Protein AF-A0A0L7QMB3-F1 (afdb_monomer_lite)

Organism: NCBI:txid597456

Secondary structure (DSSP, 8-state):
--------HHHHIIIIITTTS-----HHHHHHH----HHHHHHHTS-SSTTHHHHHHHHHH-EEEEEEESSS-EE--HHHHHHHHHHTT----GGGEE--SSPPEE--GGGTT-EEEEEEEETTTEEEEEEEEEEEE-S-GGG----SS-TTTS---BSSGGGHHHHHHSPPPHHHHHHHHHHHHHHHHTT-

Radius of gyration: 23.97 Å; chains: 1; bounding box: 70×29×63 Å

Structure (mmCIF, N/CA/C/O backbone):
data_AF-A0A0L7QMB3-F1
#
_entry.id   AF-A0A0L7QMB3-F1
#
loop_
_atom_site.group_PDB
_atom_site.id
_atom_site.type_symbol
_atom_site.label_atom_id
_atom_site.label_alt_id
_atom_site.label_comp_id
_atom_site.label_asym_id
_atom_site.label_entity_id
_atom_site.label_seq_id
_atom_site.pdbx_PDB_ins_code
_atom_site.Cartn_x
_atom_site.Cartn_y
_atom_site.Cartn_z
_atom_site.occupancy
_atom_site.B_iso_or_equiv
_atom_site.auth_seq_id
_atom_site.auth_comp_id
_atom_site.auth_asym_id
_atom_site.auth_atom_id
_atom_site.pdbx_PDB_model_num
ATOM 1 N N . MET A 1 1 ? -14.318 4.327 23.103 1.00 57.66 1 MET A N 1
ATOM 2 C CA . MET A 1 1 ? -14.909 4.090 24.446 1.00 57.66 1 MET A CA 1
ATOM 3 C C . MET A 1 1 ? -15.725 5.326 24.840 1.00 57.66 1 MET A C 1
ATOM 5 O O . MET A 1 1 ? -15.354 6.409 24.415 1.00 57.66 1 MET A O 1
ATOM 9 N N . GLY A 1 2 ? -16.853 5.203 25.550 1.00 70.25 2 GLY A N 1
ATOM 10 C CA . GLY A 1 2 ? -17.662 6.370 25.976 1.00 70.25 2 GLY A CA 1
ATOM 11 C C . GLY A 1 2 ? -18.623 6.957 24.924 1.00 70.25 2 GLY A C 1
ATOM 12 O O . GLY A 1 2 ? -18.985 8.133 24.993 1.00 70.25 2 GLY A O 1
ATOM 13 N N . GLN A 1 3 ? -19.030 6.167 23.924 1.00 78.19 3 GLN A N 1
ATOM 14 C CA . GLN A 1 3 ? -20.022 6.591 22.933 1.00 78.19 3 GLN A CA 1
ATOM 15 C C . GLN A 1 3 ? -21.439 6.301 23.440 1.00 78.19 3 GLN A C 1
ATOM 17 O O . GLN A 1 3 ? -21.743 5.180 23.847 1.00 78.19 3 GLN A O 1
ATOM 22 N N . LYS A 1 4 ? -22.318 7.307 23.387 1.00 85.56 4 LYS A N 1
ATOM 23 C CA . LYS A 1 4 ? -23.744 7.133 23.672 1.00 85.56 4 LYS A CA 1
ATOM 24 C C . LYS A 1 4 ? -24.406 6.464 22.468 1.00 85.56 4 LYS A C 1
ATOM 26 O O . LYS A 1 4 ? -24.399 7.026 21.376 1.00 85.56 4 LYS A O 1
ATOM 31 N N . ILE A 1 5 ? -24.973 5.281 22.678 1.00 86.12 5 ILE A N 1
ATOM 32 C CA . ILE A 1 5 ? -25.687 4.509 21.657 1.00 86.12 5 ILE A CA 1
ATOM 33 C C . ILE A 1 5 ? -27.117 4.225 22.116 1.00 86.12 5 ILE A C 1
ATOM 35 O O . ILE A 1 5 ? -27.362 3.979 23.296 1.00 86.12 5 ILE A O 1
ATOM 39 N N . THR A 1 6 ? -28.058 4.259 21.176 1.00 91.88 6 THR A N 1
ATOM 40 C CA . THR A 1 6 ? -29.477 3.983 21.429 1.00 91.88 6 THR A CA 1
ATOM 41 C C . THR A 1 6 ? -29.805 2.584 20.918 1.00 91.88 6 THR A C 1
ATOM 43 O O . THR A 1 6 ? -29.568 2.280 19.751 1.00 91.88 6 THR A O 1
ATOM 46 N N . LEU A 1 7 ? -30.328 1.718 21.787 1.00 92.56 7 LEU A N 1
ATOM 47 C CA . LEU A 1 7 ? -30.606 0.310 21.493 1.00 92.56 7 LEU A CA 1
ATOM 48 C C . LEU A 1 7 ? -31.946 -0.123 22.113 1.00 92.56 7 LEU A C 1
ATOM 50 O O . LEU A 1 7 ? -32.360 0.453 23.119 1.00 92.56 7 LEU A O 1
ATOM 54 N N . PRO A 1 8 ? -32.600 -1.171 21.578 1.00 94.81 8 PRO A N 1
ATOM 55 C CA . PRO A 1 8 ? -33.739 -1.806 22.237 1.00 94.81 8 PRO A CA 1
ATOM 56 C C . PRO A 1 8 ? -33.362 -2.370 23.615 1.00 94.81 8 PRO A C 1
ATOM 58 O O . PRO A 1 8 ? -32.306 -2.988 23.760 1.00 94.81 8 PRO A O 1
ATOM 61 N N . SER A 1 9 ? -34.254 -2.205 24.597 1.00 92.31 9 SER A N 1
ATOM 62 C CA . SER A 1 9 ? -34.044 -2.572 26.011 1.00 92.31 9 SER A CA 1
ATOM 63 C C . SER A 1 9 ? -33.506 -3.997 26.204 1.00 92.31 9 SER A C 1
ATOM 65 O O . SER A 1 9 ? -32.473 -4.173 26.847 1.00 92.31 9 SER A O 1
ATOM 67 N N . VAL A 1 10 ? -34.146 -4.999 25.590 1.00 94.62 10 VAL A N 1
ATOM 68 C CA . VAL A 1 10 ? -33.771 -6.418 25.743 1.00 94.62 10 VAL A CA 1
ATOM 69 C C . VAL A 1 10 ? -32.343 -6.668 25.250 1.00 94.62 10 VAL A C 1
ATOM 71 O O . VAL A 1 10 ? -31.509 -7.219 25.964 1.00 94.62 10 VAL A O 1
ATOM 74 N N . LYS A 1 11 ? -32.014 -6.154 24.058 1.00 95.31 11 LYS A N 1
ATOM 75 C CA . LYS A 1 11 ? -30.680 -6.290 23.457 1.00 95.31 11 LYS A CA 1
ATOM 76 C C . LYS A 1 11 ? -29.610 -5.558 24.272 1.00 95.31 11 LYS A C 1
ATOM 78 O O . LYS A 1 11 ? -28.489 -6.051 24.372 1.00 95.31 11 LYS A O 1
ATOM 83 N N . ALA A 1 12 ? -29.943 -4.391 24.827 1.00 93.75 12 ALA A N 1
ATOM 84 C CA . ALA A 1 12 ? -29.046 -3.624 25.685 1.00 93.75 12 ALA A CA 1
ATOM 85 C C . ALA A 1 12 ? -28.713 -4.396 26.971 1.00 93.75 12 ALA A C 1
ATOM 87 O O . ALA A 1 12 ? -27.542 -4.517 27.338 1.00 93.75 12 ALA A O 1
ATOM 88 N N . TYR A 1 13 ? -29.733 -4.964 27.615 1.00 93.06 13 TYR A N 1
ATOM 89 C CA . TYR A 1 13 ? -29.575 -5.693 28.866 1.00 93.06 13 TYR A CA 1
ATOM 90 C C . TYR A 1 13 ? -28.752 -6.975 28.689 1.00 93.06 13 TYR A C 1
ATOM 92 O O . TYR A 1 13 ? -27.715 -7.124 29.335 1.00 93.06 13 TYR A O 1
ATOM 100 N N . GLU A 1 14 ? -29.153 -7.850 27.763 1.00 95.94 14 GLU A N 1
ATOM 101 C CA . GLU A 1 14 ? -28.539 -9.173 27.577 1.00 95.94 14 GLU A CA 1
ATOM 102 C C . GLU A 1 14 ? -27.099 -9.104 27.058 1.00 95.94 14 GLU A C 1
ATOM 104 O O . GLU A 1 14 ? -26.231 -9.826 27.544 1.00 95.94 14 GLU A O 1
ATOM 109 N N . LYS A 1 15 ? -26.829 -8.248 26.061 1.00 95.12 15 LYS A N 1
ATOM 110 C CA . LYS A 1 15 ? -25.531 -8.241 25.365 1.00 95.12 15 LYS A CA 1
ATOM 111 C C . LYS A 1 15 ? -24.515 -7.267 25.939 1.00 95.12 15 LYS A C 1
ATOM 113 O O . LYS A 1 15 ? -23.328 -7.457 25.695 1.00 95.12 15 LYS A O 1
ATOM 118 N N . PHE A 1 16 ? -24.946 -6.226 26.651 1.00 94.00 16 PHE A N 1
ATOM 119 C CA . PHE A 1 16 ? -24.036 -5.154 27.062 1.00 94.00 16 PHE A CA 1
ATOM 120 C C . PHE A 1 16 ? -24.010 -4.932 28.570 1.00 94.00 16 PHE A C 1
ATOM 122 O O . PHE A 1 16 ? -22.927 -4.888 29.146 1.00 94.00 16 PHE A O 1
ATOM 129 N N . ILE A 1 17 ? -25.168 -4.824 29.223 1.00 93.56 17 ILE A N 1
ATOM 130 C CA . ILE A 1 17 ? -25.221 -4.513 30.659 1.00 93.56 17 ILE A CA 1
ATOM 131 C C . ILE A 1 17 ? -24.874 -5.747 31.495 1.00 93.56 17 ILE A C 1
ATOM 133 O O . ILE A 1 17 ? -24.011 -5.667 32.367 1.00 93.56 17 ILE A O 1
ATOM 137 N N . LEU A 1 18 ? -25.488 -6.899 31.205 1.00 95.12 18 LEU A N 1
ATOM 138 C CA . LEU A 1 18 ? -25.245 -8.140 31.946 1.00 95.12 18 LEU A CA 1
ATOM 139 C C . LEU A 1 18 ? -23.780 -8.613 31.844 1.00 95.12 18 LEU A C 1
ATOM 141 O O . LEU A 1 18 ? -23.193 -8.923 32.882 1.00 95.12 18 LEU A O 1
ATOM 145 N N . PRO A 1 19 ? -23.127 -8.579 30.662 1.00 95.31 19 PRO A N 1
ATOM 146 C CA . PRO A 1 19 ? -21.705 -8.902 30.535 1.00 95.31 19 PRO A CA 1
ATOM 147 C C . PRO A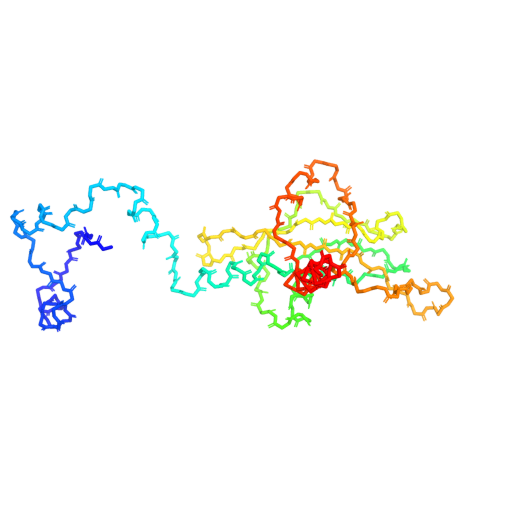 1 19 ? -20.775 -7.771 31.009 1.00 95.31 19 PRO A C 1
ATOM 149 O O . PRO A 1 19 ? -19.560 -7.898 30.884 1.00 95.31 19 PRO A O 1
ATOM 152 N N . LYS A 1 20 ? -21.328 -6.666 31.539 1.00 92.00 20 LYS A N 1
ATOM 153 C CA . LYS A 1 20 ? -20.604 -5.479 32.033 1.00 92.00 20 LYS A CA 1
ATOM 154 C C . LYS A 1 20 ? -19.767 -4.750 30.970 1.00 92.00 20 LYS A C 1
ATOM 156 O O . LYS A 1 20 ? -18.765 -4.119 31.289 1.00 92.00 20 LYS A O 1
ATOM 161 N N . LEU A 1 21 ? -20.193 -4.808 29.709 1.00 89.75 21 LEU A N 1
ATOM 162 C CA . LEU A 1 21 ? -19.577 -4.085 28.589 1.00 89.75 21 LEU A CA 1
ATOM 163 C C . LEU A 1 21 ? -20.099 -2.645 28.452 1.00 89.75 21 LEU A C 1
ATOM 165 O O . LEU A 1 21 ? -19.433 -1.811 27.842 1.00 89.75 21 LEU A O 1
ATOM 169 N N . ALA A 1 22 ? -21.283 -2.345 28.995 1.00 91.06 22 ALA A N 1
ATOM 170 C CA . ALA A 1 22 ? -21.861 -1.002 29.004 1.00 91.06 22 ALA A CA 1
ATOM 171 C C . ALA A 1 22 ? -22.537 -0.674 30.339 1.00 91.06 22 ALA A C 1
ATOM 173 O O . ALA A 1 22 ? -22.887 -1.558 31.121 1.00 91.06 22 ALA A O 1
ATOM 174 N N . VAL A 1 23 ? -22.760 0.622 30.558 1.00 92.06 23 VAL A N 1
ATOM 175 C CA . VAL A 1 23 ? -23.420 1.171 31.746 1.00 92.06 23 VAL A CA 1
ATOM 176 C C . VAL A 1 23 ? -24.607 2.029 31.305 1.00 92.06 23 VAL A C 1
ATOM 178 O O . VAL A 1 23 ? -24.605 2.586 30.205 1.00 92.06 23 VAL A O 1
ATOM 181 N N . TYR A 1 24 ? -25.633 2.133 32.151 1.00 92.25 24 TYR A N 1
ATOM 182 C CA . TYR A 1 24 ? -26.757 3.034 31.910 1.00 92.25 24 TYR A CA 1
ATOM 183 C C . TYR A 1 24 ? -26.300 4.486 31.765 1.00 92.25 24 TYR A C 1
ATOM 185 O O . TYR A 1 24 ? -25.420 4.960 32.485 1.00 92.25 24 TYR A O 1
ATOM 193 N N . ALA A 1 25 ? -26.973 5.205 30.868 1.00 90.19 25 ALA A N 1
ATOM 194 C CA . ALA A 1 25 ? -26.743 6.619 30.607 1.00 90.19 25 ALA A CA 1
ATOM 195 C C . ALA A 1 25 ? -27.375 7.511 31.698 1.00 90.19 25 ALA A C 1
ATOM 197 O O . ALA A 1 25 ? -28.287 8.287 31.418 1.00 90.19 25 ALA A O 1
ATOM 198 N N . THR A 1 26 ? -26.918 7.375 32.945 1.00 91.62 26 THR A N 1
ATOM 199 C CA . THR A 1 26 ? -27.218 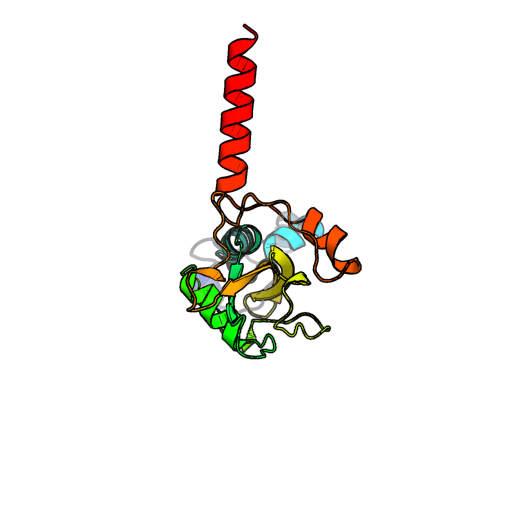8.317 34.036 1.00 91.62 26 THR A CA 1
ATOM 200 C C . THR A 1 26 ? -26.296 9.539 33.934 1.00 91.62 26 THR A C 1
ATOM 202 O O . THR A 1 26 ? -25.192 9.404 33.404 1.00 91.62 26 THR A O 1
ATOM 205 N N . PRO A 1 27 ? -26.705 10.727 34.421 1.00 90.56 27 PRO A N 1
ATOM 206 C CA . PRO A 1 27 ? -25.881 11.939 34.334 1.00 90.56 27 PRO A CA 1
ATOM 207 C C . PRO A 1 27 ? -24.486 11.746 34.951 1.00 90.56 27 PRO A C 1
ATOM 209 O O . PRO A 1 27 ? -23.487 12.064 34.316 1.00 90.56 27 PRO A O 1
ATOM 212 N N . GLU A 1 28 ? -24.412 11.081 36.104 1.00 88.62 28 GLU A N 1
ATOM 213 C CA . GLU A 1 28 ? -23.156 10.741 36.785 1.00 88.62 28 GLU A CA 1
ATOM 214 C C . GLU A 1 28 ? -22.230 9.847 35.935 1.00 88.62 28 GLU A C 1
ATOM 216 O O . GLU A 1 28 ? -21.033 10.103 35.808 1.00 88.62 28 GLU A O 1
ATOM 221 N N . ASN A 1 29 ? -22.776 8.805 35.296 1.00 87.12 29 ASN A N 1
ATOM 222 C CA . ASN A 1 29 ? -21.981 7.913 34.446 1.00 87.12 29 ASN A CA 1
ATOM 223 C C . ASN A 1 29 ? -21.545 8.600 33.152 1.00 87.12 29 ASN A C 1
ATOM 225 O O . ASN A 1 29 ? -20.470 8.314 32.628 1.00 87.12 29 ASN A O 1
ATOM 229 N N . ILE A 1 30 ? -22.369 9.502 32.626 1.00 85.38 30 ILE A N 1
ATOM 230 C CA . ILE A 1 30 ? -22.015 10.283 31.445 1.00 85.38 30 ILE A CA 1
ATOM 231 C C . ILE A 1 30 ? -20.789 11.142 31.756 1.00 85.38 30 ILE A C 1
ATOM 233 O O . ILE A 1 30 ? -19.834 11.085 30.991 1.00 85.38 30 ILE A O 1
ATOM 237 N N . GLU A 1 31 ? -20.770 11.851 32.885 1.00 83.94 31 GLU A N 1
ATOM 238 C CA . GLU A 1 31 ? -19.624 12.663 33.320 1.00 83.94 31 GLU A CA 1
ATOM 239 C C . GLU A 1 31 ? -18.373 11.815 33.567 1.00 83.94 31 GLU A C 1
ATOM 241 O O . GLU A 1 31 ? -17.291 12.153 33.092 1.00 83.94 31 GLU A O 1
ATOM 246 N N . LYS A 1 32 ? -18.527 10.663 34.227 1.00 82.31 32 LYS A N 1
ATOM 247 C CA . LYS A 1 32 ? -17.416 9.754 34.541 1.00 82.31 32 LYS A CA 1
ATOM 248 C C . LYS A 1 32 ? -16.757 9.126 33.308 1.00 82.31 32 LYS A C 1
ATOM 250 O O . LYS A 1 32 ? -15.554 8.878 33.321 1.00 82.31 32 LYS A O 1
ATOM 255 N N . TYR A 1 33 ? -17.536 8.818 32.269 1.00 77.62 33 TYR A N 1
ATOM 256 C CA . TYR A 1 33 ? -17.063 8.117 31.064 1.00 77.62 33 TYR A CA 1
ATOM 257 C C . TYR A 1 33 ? -16.989 9.016 29.817 1.00 77.62 33 TYR A C 1
ATOM 259 O O . TYR A 1 33 ? -16.661 8.538 28.722 1.00 77.62 33 TYR A O 1
ATOM 267 N N . LEU A 1 34 ? -17.276 10.313 29.956 1.00 72.62 34 LEU A N 1
ATOM 268 C CA . LEU A 1 34 ? -17.029 11.323 28.934 1.00 72.62 34 LEU A CA 1
ATOM 269 C C . LEU A 1 34 ? -15.517 11.475 28.761 1.00 72.62 34 LEU A C 1
ATOM 271 O O . LEU A 1 34 ? -14.853 12.182 29.506 1.00 72.62 34 LEU A O 1
ATOM 275 N N . ILE A 1 35 ? -14.970 10.833 27.728 1.00 64.38 35 ILE A N 1
ATOM 276 C CA . ILE A 1 35 ? -13.622 11.158 27.253 1.00 64.38 35 ILE A CA 1
ATOM 277 C C . ILE A 1 35 ? -13.662 12.618 26.783 1.00 64.38 35 ILE A C 1
ATOM 279 O O . ILE A 1 35 ? -14.333 12.898 25.779 1.00 64.38 35 ILE A O 1
ATOM 283 N N . GLN A 1 36 ? -13.021 13.515 27.539 1.00 60.16 36 GLN A N 1
ATOM 284 C CA . GLN A 1 36 ? -12.900 14.951 27.254 1.00 60.16 36 GLN A CA 1
ATOM 285 C C . GLN A 1 36 ? -11.926 15.223 26.098 1.00 60.16 36 GLN A C 1
ATOM 287 O O . GLN A 1 36 ? -12.140 16.163 25.334 1.00 60.16 36 GLN A O 1
ATOM 292 N N . ASP A 1 37 ? -10.946 14.343 25.878 1.00 58.56 37 ASP A N 1
ATOM 293 C CA . ASP A 1 37 ? -9.991 14.483 24.782 1.00 58.56 37 ASP A CA 1
ATOM 294 C C . ASP A 1 37 ? -10.572 14.013 23.443 1.00 58.56 37 ASP A C 1
ATOM 296 O O . ASP A 1 37 ? -10.723 12.823 23.139 1.00 58.56 37 ASP A O 1
ATOM 300 N N . ILE A 1 38 ? -10.888 14.991 22.596 1.00 58.97 38 ILE A N 1
ATOM 301 C CA . ILE A 1 38 ? -11.287 14.792 21.196 1.00 58.97 38 ILE A CA 1
ATOM 302 C C . ILE A 1 38 ? -10.183 14.047 20.422 1.00 58.97 38 ILE A C 1
ATOM 304 O O . ILE A 1 38 ? -10.485 13.263 19.517 1.00 58.97 38 ILE A O 1
ATOM 308 N N . GLU A 1 39 ? -8.915 14.248 20.789 1.00 57.62 39 GLU A N 1
ATOM 309 C CA . GLU A 1 39 ? -7.765 13.566 20.186 1.00 57.62 39 GLU A CA 1
ATOM 310 C C . GLU A 1 39 ? -7.726 12.071 20.514 1.00 57.62 39 GLU A C 1
ATOM 312 O O . GLU A 1 39 ? -7.516 11.250 19.618 1.00 57.62 39 GLU A O 1
ATOM 317 N N . ASP A 1 40 ? -8.023 11.686 21.752 1.00 55.22 40 ASP A N 1
ATOM 318 C CA . ASP A 1 40 ? -8.031 10.276 22.148 1.00 55.22 40 ASP A CA 1
ATOM 319 C C . ASP A 1 40 ? -9.279 9.546 21.646 1.00 55.22 40 ASP A C 1
ATOM 321 O O . ASP A 1 40 ? -9.211 8.372 21.272 1.00 55.22 40 ASP A O 1
ATOM 325 N N . ARG A 1 41 ? -10.407 10.253 21.491 1.00 56.44 41 ARG A N 1
ATOM 326 C CA . ARG A 1 41 ? -11.559 9.733 20.734 1.00 56.44 41 ARG A CA 1
ATOM 327 C C . ARG A 1 41 ? -11.209 9.458 19.275 1.00 56.44 41 ARG A C 1
ATOM 329 O O . ARG A 1 41 ? -11.632 8.427 18.753 1.00 56.44 41 ARG A O 1
ATOM 336 N N . LYS A 1 42 ? -10.448 10.342 18.620 1.00 56.66 42 LYS A N 1
ATOM 337 C CA . LYS A 1 42 ? -9.991 10.129 17.239 1.00 56.66 42 LYS A CA 1
ATOM 338 C C . LYS A 1 42 ? -9.058 8.929 17.141 1.00 56.66 42 LYS A C 1
ATOM 340 O O . LYS A 1 42 ? -9.260 8.131 16.241 1.00 56.66 42 LYS A O 1
ATOM 345 N N . LYS A 1 43 ? -8.123 8.745 18.078 1.00 54.81 43 LYS A N 1
ATOM 346 C CA . LYS A 1 43 ? -7.238 7.564 18.117 1.00 54.81 43 LYS A CA 1
ATOM 347 C C . LYS A 1 43 ? -8.011 6.256 18.346 1.00 54.81 43 LYS A C 1
ATOM 349 O O . LYS A 1 43 ? -7.721 5.260 17.695 1.00 54.81 43 LYS A O 1
ATOM 354 N N . LEU A 1 44 ? -9.028 6.262 19.216 1.00 53.19 44 LEU A N 1
ATOM 355 C CA . LEU A 1 44 ? -9.830 5.071 19.547 1.00 53.19 44 LEU A CA 1
ATOM 356 C C . LEU A 1 44 ? -10.903 4.714 18.500 1.00 53.19 44 LEU A C 1
ATOM 358 O O . LEU A 1 44 ? -11.301 3.555 18.425 1.00 53.19 44 LEU A O 1
ATOM 362 N N . CYS A 1 45 ? -11.384 5.684 17.716 1.00 55.56 45 CYS A N 1
ATOM 363 C CA . CYS A 1 45 ? -12.311 5.475 16.592 1.00 55.56 45 CYS A CA 1
ATOM 364 C C . CYS A 1 45 ? -11.617 5.487 15.216 1.00 55.56 45 CYS A C 1
ATOM 366 O O . CYS A 1 45 ? -12.312 5.464 14.204 1.00 55.56 45 CYS A O 1
ATOM 368 N N . ALA A 1 46 ? -10.282 5.574 15.150 1.00 64.69 46 ALA A N 1
ATOM 369 C CA . ALA A 1 46 ? -9.567 5.852 13.898 1.00 64.69 46 ALA A CA 1
ATOM 370 C C . ALA A 1 46 ? -9.744 4.760 12.841 1.00 64.69 46 ALA A C 1
ATOM 372 O O . ALA A 1 46 ? -9.757 5.051 11.647 1.00 64.69 46 ALA A O 1
ATOM 373 N N . TYR A 1 47 ? -9.835 3.511 13.290 1.00 74.00 47 TYR A N 1
ATOM 374 C CA . TYR A 1 47 ? -9.708 2.357 12.424 1.00 74.00 47 TYR A CA 1
ATOM 375 C C . TYR A 1 47 ? -11.030 1.617 12.283 1.00 74.00 47 TYR A C 1
ATOM 377 O O . TYR A 1 47 ? -11.667 1.247 13.269 1.00 74.00 47 TYR A O 1
ATOM 385 N N . SER A 1 48 ? -11.402 1.344 11.037 1.00 82.44 48 SER A N 1
ATOM 386 C CA . SER A 1 48 ? -12.604 0.597 10.668 1.00 82.44 48 SER A CA 1
ATOM 387 C C . SER A 1 48 ? -12.633 -0.832 11.231 1.00 82.44 48 SER A C 1
ATOM 389 O O . SER A 1 48 ? -13.703 -1.411 11.410 1.00 82.44 48 SER A O 1
ATOM 391 N N . SER A 1 49 ? -11.470 -1.415 11.539 1.00 84.19 49 SER A N 1
ATOM 392 C CA . SER A 1 49 ? -11.335 -2.754 12.113 1.00 84.19 49 SER A CA 1
ATOM 393 C C . SER A 1 49 ? -10.066 -2.882 12.962 1.00 84.19 49 SER A C 1
ATOM 395 O O . SER A 1 49 ? -9.077 -2.182 12.753 1.00 84.19 49 SER A O 1
ATOM 397 N N . GLN A 1 50 ? -10.073 -3.836 13.897 1.00 83.31 50 GLN A N 1
ATOM 398 C CA . GLN A 1 50 ? -8.946 -4.156 14.780 1.00 83.31 50 GLN A CA 1
ATOM 399 C C . GLN A 1 50 ? -7.666 -4.542 14.016 1.00 83.31 50 GLN A C 1
ATOM 401 O O . GLN A 1 50 ? -6.560 -4.377 14.525 1.00 83.31 50 GLN A O 1
ATOM 406 N N . PHE A 1 51 ? -7.797 -5.054 12.789 1.00 87.00 51 PHE A N 1
ATOM 407 C CA . PHE A 1 51 ? -6.659 -5.480 11.968 1.00 87.00 51 PHE A CA 1
ATOM 408 C C . PHE A 1 51 ? -6.092 -4.373 11.075 1.00 87.00 51 PHE A C 1
ATOM 410 O O . PHE A 1 51 ? -5.055 -4.577 10.440 1.00 87.00 51 PHE A O 1
ATOM 417 N N . VAL A 1 52 ? -6.747 -3.212 11.003 1.00 89.69 52 VAL A N 1
ATOM 418 C CA . VAL A 1 52 ? -6.379 -2.140 10.068 1.00 89.69 52 VAL A CA 1
ATOM 419 C C . VAL A 1 52 ? -5.000 -1.596 10.385 1.00 89.69 52 VAL A C 1
ATOM 421 O O . VAL A 1 52 ? -4.185 -1.502 9.482 1.00 89.69 52 VAL A O 1
ATOM 424 N N . GLU A 1 53 ? -4.692 -1.332 11.651 1.00 88.88 53 GLU A N 1
ATOM 425 C CA . GLU A 1 53 ? -3.377 -0.826 12.057 1.00 88.88 53 GLU A CA 1
ATOM 426 C C . GLU A 1 53 ? -2.240 -1.755 11.602 1.00 88.88 53 GLU A C 1
ATOM 428 O O . GLU A 1 53 ? -1.273 -1.321 10.973 1.00 88.88 53 GLU A O 1
ATOM 433 N N . ARG A 1 54 ? -2.398 -3.067 11.826 1.00 89.62 54 ARG A N 1
ATOM 434 C CA . ARG A 1 54 ? -1.441 -4.075 11.345 1.00 89.62 54 ARG A CA 1
ATOM 435 C C . ARG A 1 54 ? -1.357 -4.087 9.822 1.00 89.62 54 ARG A C 1
ATOM 437 O O . ARG A 1 54 ? -0.263 -4.173 9.276 1.00 89.62 54 ARG A O 1
ATOM 444 N N . THR A 1 55 ? -2.495 -3.976 9.145 1.00 91.50 55 THR A N 1
ATOM 445 C CA . THR A 1 55 ? -2.566 -3.954 7.678 1.00 91.50 55 THR A CA 1
ATOM 446 C C . THR A 1 55 ? -1.873 -2.717 7.105 1.00 91.50 55 THR A C 1
ATOM 448 O O . THR A 1 55 ? -1.114 -2.841 6.150 1.00 91.50 55 THR A O 1
ATOM 451 N N . ILE A 1 56 ? -2.057 -1.542 7.717 1.00 91.56 56 ILE A N 1
ATOM 452 C CA . ILE A 1 56 ? -1.357 -0.299 7.367 1.00 91.56 56 ILE A CA 1
ATOM 453 C C . ILE A 1 56 ? 0.149 -0.478 7.558 1.00 91.56 56 ILE A C 1
ATOM 455 O O . ILE A 1 56 ? 0.924 -0.130 6.669 1.00 91.56 56 ILE A O 1
ATOM 459 N N . CYS A 1 57 ? 0.573 -1.058 8.683 1.00 90.06 57 CYS A N 1
ATOM 460 C CA . CYS A 1 57 ? 1.986 -1.310 8.959 1.00 90.06 57 CYS A CA 1
ATOM 461 C C . CYS A 1 57 ? 2.614 -2.222 7.891 1.00 90.06 57 CYS A C 1
ATOM 463 O O . CYS A 1 57 ? 3.638 -1.872 7.309 1.00 90.06 57 CYS A O 1
ATOM 465 N N . VAL A 1 58 ? 1.951 -3.331 7.546 1.00 90.94 58 VAL A N 1
ATOM 466 C CA . VAL A 1 58 ? 2.412 -4.242 6.486 1.00 90.94 58 VAL A CA 1
ATOM 467 C C . VAL A 1 58 ? 2.452 -3.535 5.129 1.00 90.94 58 VAL A C 1
ATOM 469 O O . VAL A 1 58 ? 3.500 -3.514 4.494 1.00 90.94 58 VAL A O 1
ATOM 472 N N . LEU A 1 59 ? 1.355 -2.902 4.702 1.00 91.88 59 LEU A N 1
ATOM 473 C CA . LEU A 1 59 ? 1.265 -2.247 3.391 1.00 91.88 59 LEU A CA 1
ATOM 474 C C . LEU A 1 59 ? 2.234 -1.070 3.234 1.00 91.88 59 LEU A C 1
ATOM 476 O O . LEU A 1 59 ? 2.762 -0.870 2.145 1.00 91.88 59 LEU A O 1
ATOM 480 N N . SER A 1 60 ? 2.483 -0.305 4.297 1.00 90.19 60 SER A N 1
ATOM 481 C CA . SER A 1 60 ? 3.432 0.816 4.257 1.00 90.19 60 SER A CA 1
ATOM 482 C C . SER A 1 60 ? 4.881 0.349 4.110 1.00 90.19 60 SER A C 1
ATOM 484 O O . SER A 1 60 ? 5.664 1.012 3.437 1.00 90.19 60 SER A O 1
ATOM 486 N N . GLN A 1 61 ? 5.230 -0.806 4.685 1.00 88.94 61 GLN A N 1
ATOM 487 C CA . GLN A 1 61 ? 6.552 -1.424 4.539 1.00 88.94 61 GLN A CA 1
ATOM 488 C C . GLN A 1 61 ? 6.682 -2.249 3.252 1.00 88.94 61 GLN A C 1
ATOM 490 O O . GLN A 1 61 ? 7.794 -2.630 2.881 1.00 88.94 61 GLN A O 1
ATOM 495 N N . CYS A 1 62 ? 5.572 -2.554 2.576 1.00 89.31 62 CYS A N 1
ATOM 496 C CA . CYS A 1 62 ? 5.593 -3.309 1.333 1.00 89.31 62 CYS A CA 1
ATOM 497 C C . CYS A 1 62 ? 6.255 -2.517 0.209 1.00 89.31 62 CYS A C 1
ATOM 499 O O . CYS A 1 62 ? 5.979 -1.339 -0.019 1.00 89.31 62 CYS A O 1
ATOM 501 N N . TYR A 1 63 ? 7.090 -3.229 -0.542 1.00 89.69 63 TYR A N 1
ATOM 502 C CA . TYR A 1 63 ? 7.783 -2.693 -1.697 1.00 89.69 63 TYR A CA 1
ATOM 503 C C . TYR A 1 63 ? 7.430 -3.535 -2.921 1.00 89.69 63 TYR A C 1
ATOM 505 O O . TYR A 1 63 ? 7.821 -4.701 -3.028 1.00 89.69 63 TYR A O 1
ATOM 513 N N . LEU A 1 64 ? 6.642 -2.967 -3.830 1.00 91.38 64 LEU A N 1
ATOM 514 C CA . LEU A 1 64 ? 6.154 -3.684 -5.001 1.00 91.38 64 LEU A CA 1
ATOM 515 C C . LEU A 1 64 ? 7.146 -3.591 -6.155 1.00 91.38 64 LEU A C 1
ATOM 517 O O . LEU A 1 64 ? 7.401 -2.510 -6.676 1.00 91.38 64 LEU A O 1
ATOM 521 N N . ARG A 1 65 ? 7.644 -4.744 -6.605 1.00 91.00 65 ARG A N 1
ATOM 522 C CA . ARG A 1 65 ? 8.396 -4.865 -7.858 1.00 91.00 65 ARG A CA 1
ATOM 523 C C . ARG A 1 65 ? 7.419 -5.095 -9.017 1.00 91.00 65 ARG A C 1
ATOM 525 O O . ARG A 1 65 ? 6.817 -6.167 -9.120 1.00 91.00 65 ARG A O 1
ATOM 532 N N . LEU A 1 66 ? 7.281 -4.104 -9.890 1.00 92.12 66 LEU A N 1
ATOM 533 C CA . LEU A 1 66 ? 6.489 -4.173 -11.117 1.00 92.12 66 LEU A CA 1
ATOM 534 C C . LEU A 1 66 ? 7.367 -4.665 -12.256 1.00 92.12 66 LEU A C 1
ATOM 536 O O . LEU A 1 66 ? 8.154 -3.896 -12.795 1.00 92.12 66 LEU A O 1
ATOM 540 N N . ARG A 1 67 ? 7.224 -5.947 -12.601 1.00 90.06 67 ARG A N 1
ATOM 541 C CA . ARG A 1 67 ? 7.889 -6.531 -13.768 1.00 90.06 67 ARG A CA 1
ATOM 542 C C . ARG A 1 67 ? 7.101 -6.205 -15.032 1.00 90.06 67 ARG A C 1
ATOM 544 O O . ARG A 1 67 ? 5.990 -6.706 -15.182 1.00 90.06 67 ARG A O 1
ATOM 551 N N . MET A 1 68 ? 7.670 -5.375 -15.900 1.00 91.56 68 MET A N 1
ATOM 552 C CA . MET A 1 68 ? 7.070 -4.958 -17.173 1.00 91.56 68 MET A CA 1
ATOM 553 C C . MET A 1 68 ? 7.963 -5.342 -18.351 1.00 91.56 68 MET A C 1
ATOM 555 O O . MET A 1 68 ? 9.163 -5.493 -18.175 1.00 91.56 68 MET A O 1
ATOM 559 N N . SER A 1 69 ? 7.402 -5.505 -19.548 1.00 90.69 69 SER A N 1
ATOM 560 C CA . SER A 1 69 ? 8.189 -5.897 -20.726 1.00 90.69 69 SER A CA 1
ATOM 561 C C . SER A 1 69 ? 9.092 -4.757 -21.221 1.00 90.69 69 SER A C 1
ATOM 563 O O . SER A 1 69 ? 8.679 -3.600 -21.225 1.00 90.69 69 SER A O 1
ATOM 565 N N . LEU A 1 70 ? 10.312 -5.070 -21.658 1.00 90.12 70 LEU A N 1
ATOM 566 C CA . LEU A 1 70 ? 11.165 -4.136 -22.405 1.00 90.12 70 LEU A CA 1
ATOM 567 C C . LEU A 1 70 ? 10.759 -4.057 -23.889 1.00 90.12 70 LEU A C 1
ATOM 569 O O . LEU A 1 70 ? 10.914 -3.023 -24.527 1.00 90.12 70 LEU A O 1
ATOM 573 N N . ASP A 1 71 ? 10.232 -5.151 -24.433 1.00 87.75 71 ASP A N 1
ATOM 574 C CA . ASP A 1 71 ? 10.039 -5.325 -25.877 1.00 87.75 71 ASP A CA 1
ATOM 575 C C . ASP A 1 71 ? 8.653 -4.862 -26.347 1.00 87.75 71 ASP A C 1
ATOM 577 O O . ASP A 1 71 ? 8.477 -4.419 -27.483 1.00 87.75 71 ASP A O 1
ATOM 581 N N . VAL A 1 72 ? 7.655 -4.955 -25.466 1.00 89.75 72 VAL A N 1
ATOM 582 C CA . VAL A 1 72 ? 6.259 -4.626 -25.771 1.00 89.75 72 VAL A CA 1
ATOM 583 C C . VAL A 1 72 ? 5.871 -3.336 -25.051 1.00 89.75 72 VAL A C 1
ATOM 585 O O . VAL A 1 72 ? 6.086 -3.246 -23.844 1.00 89.75 72 VAL A O 1
ATOM 588 N N . PRO A 1 73 ? 5.264 -2.346 -25.731 1.00 92.06 73 PRO A N 1
ATOM 589 C CA . PRO A 1 73 ? 4.779 -1.141 -25.071 1.00 92.06 73 PRO A CA 1
ATOM 590 C C . PRO A 1 73 ? 3.656 -1.465 -24.085 1.00 92.06 73 PRO A C 1
ATOM 592 O O . PRO A 1 73 ? 2.756 -2.256 -24.372 1.00 92.06 73 PRO A O 1
ATOM 595 N N . TRP A 1 74 ? 3.692 -0.822 -22.923 1.00 91.94 74 TRP A N 1
ATOM 596 C CA . TRP A 1 74 ? 2.736 -1.049 -21.842 1.00 91.94 74 TRP A CA 1
ATOM 597 C C . TRP A 1 74 ? 2.354 0.259 -21.165 1.00 91.94 74 TRP A C 1
ATOM 599 O O . TRP A 1 74 ? 3.107 1.233 -21.150 1.00 91.94 74 TRP A O 1
ATOM 609 N N . THR A 1 75 ? 1.170 0.250 -20.561 1.00 93.44 75 THR A N 1
ATOM 610 C CA . THR A 1 75 ? 0.669 1.318 -19.698 1.00 93.44 75 THR A CA 1
ATOM 611 C C . THR A 1 75 ? 0.245 0.701 -18.372 1.00 93.44 75 THR A C 1
ATOM 613 O O . THR A 1 75 ? -0.361 -0.373 -18.339 1.00 93.44 75 THR A O 1
ATOM 616 N N . ILE A 1 76 ? 0.622 1.326 -17.253 1.00 92.56 76 ILE A N 1
ATOM 617 C CA . ILE A 1 76 ? 0.310 0.762 -15.935 1.00 92.56 76 ILE A CA 1
ATOM 618 C C . ILE A 1 76 ? -1.179 0.926 -15.648 1.00 92.56 76 ILE A C 1
ATOM 620 O O . ILE A 1 76 ? -1.694 2.027 -15.475 1.00 92.56 76 ILE A O 1
ATOM 624 N N . GLU A 1 77 ? -1.838 -0.215 -15.507 1.00 93.31 77 GLU A N 1
ATOM 625 C CA . GLU A 1 77 ? -3.241 -0.323 -15.116 1.00 93.31 77 GLU A CA 1
ATOM 626 C C . GLU A 1 77 ? -3.396 -1.038 -13.767 1.00 93.31 77 GLU A C 1
ATOM 628 O O . GLU A 1 77 ? -2.470 -1.663 -13.242 1.00 93.31 77 GLU A O 1
ATOM 633 N N . LYS A 1 78 ? -4.604 -0.995 -13.196 1.00 93.88 78 LYS A N 1
ATOM 634 C CA . LYS A 1 78 ? -4.888 -1.561 -11.866 1.00 93.88 78 LYS A CA 1
ATOM 635 C C . LYS A 1 78 ? -4.643 -3.070 -11.788 1.00 93.88 78 LYS A C 1
ATOM 637 O O . LYS A 1 78 ? -4.218 -3.563 -10.743 1.00 93.88 78 LYS A O 1
ATOM 642 N N . TRP A 1 79 ? -4.876 -3.805 -12.876 1.00 92.81 79 TRP A N 1
ATOM 643 C CA . TRP A 1 79 ? -4.680 -5.255 -12.901 1.00 92.81 79 TRP A CA 1
ATOM 644 C C . TRP A 1 79 ? -3.199 -5.645 -12.786 1.00 92.81 79 TRP A C 1
ATOM 646 O O . TRP A 1 79 ? -2.891 -6.648 -12.143 1.00 92.81 79 TRP A O 1
ATOM 656 N N . HIS A 1 80 ? -2.281 -4.834 -13.325 1.00 92.50 80 HIS A N 1
ATOM 657 C CA . HIS A 1 80 ? -0.838 -5.046 -13.186 1.00 92.50 80 HIS A CA 1
ATOM 658 C C . HIS A 1 80 ? -0.431 -5.004 -11.710 1.00 92.50 80 HIS A C 1
ATOM 660 O O . HIS A 1 80 ? 0.237 -5.905 -11.202 1.00 92.50 80 HIS A O 1
ATOM 666 N N . LEU A 1 81 ? -0.922 -3.991 -10.987 1.00 93.38 81 LEU A N 1
ATOM 667 C CA . LEU A 1 81 ? -0.701 -3.857 -9.549 1.00 93.38 81 LEU A CA 1
ATOM 668 C C . LEU A 1 81 ? -1.323 -5.019 -8.777 1.00 93.38 81 LEU A C 1
ATOM 670 O O . LEU A 1 81 ? -0.672 -5.568 -7.892 1.00 93.38 81 LEU A O 1
ATOM 674 N N . ARG A 1 82 ? -2.541 -5.448 -9.136 1.00 94.50 82 ARG A N 1
ATOM 675 C CA . ARG A 1 82 ? -3.195 -6.620 -8.528 1.00 94.50 82 ARG A CA 1
ATOM 676 C C . ARG A 1 82 ? -2.327 -7.876 -8.638 1.00 94.50 82 ARG A C 1
ATOM 678 O O . ARG A 1 82 ? -2.187 -8.606 -7.657 1.00 94.50 82 ARG A O 1
ATOM 685 N N . VAL A 1 83 ? -1.745 -8.134 -9.811 1.00 93.25 83 VAL A N 1
ATOM 686 C CA . VAL A 1 83 ? -0.844 -9.279 -10.018 1.00 93.25 83 VAL A CA 1
ATOM 687 C C . VAL A 1 83 ? 0.410 -9.134 -9.154 1.00 93.25 83 VAL A C 1
ATOM 689 O O . VAL A 1 83 ? 0.784 -10.083 -8.468 1.00 93.25 83 VAL A O 1
ATOM 692 N N . CYS A 1 84 ? 1.013 -7.946 -9.098 1.00 93.25 84 CYS A N 1
ATOM 693 C CA . CYS A 1 84 ? 2.190 -7.694 -8.264 1.00 93.25 84 CYS A CA 1
ATOM 694 C C . CYS A 1 84 ? 1.919 -7.838 -6.760 1.00 93.25 84 CYS A C 1
ATOM 696 O O . CYS A 1 84 ? 2.730 -8.441 -6.059 1.00 93.25 84 CYS A O 1
ATOM 698 N N . PHE A 1 85 ? 0.774 -7.362 -6.263 1.00 94.19 85 PHE A N 1
ATOM 699 C CA . PHE A 1 85 ? 0.349 -7.603 -4.881 1.00 94.19 85 PHE A CA 1
ATOM 700 C C . PHE A 1 85 ? 0.224 -9.102 -4.600 1.00 94.19 85 PHE A C 1
ATOM 702 O O . PHE A 1 85 ? 0.736 -9.585 -3.589 1.00 94.19 85 PHE A O 1
ATOM 709 N N . ARG A 1 86 ? -0.369 -9.858 -5.533 1.00 93.12 86 ARG A N 1
ATOM 710 C CA . ARG A 1 86 ? -0.526 -11.310 -5.394 1.00 93.12 86 ARG A CA 1
ATOM 711 C C . ARG A 1 86 ? 0.815 -12.042 -5.367 1.00 93.12 86 ARG A C 1
ATOM 713 O O . ARG A 1 86 ? 0.965 -12.975 -4.586 1.00 93.12 86 ARG A O 1
ATOM 720 N N . MET A 1 87 ? 1.793 -11.596 -6.157 1.00 90.81 87 MET A N 1
ATOM 721 C CA . MET A 1 87 ? 3.164 -12.128 -6.123 1.00 90.81 87 MET A CA 1
ATOM 722 C C . MET A 1 87 ? 3.859 -11.888 -4.775 1.00 90.81 87 MET A C 1
ATOM 724 O O . MET A 1 87 ? 4.724 -12.667 -4.394 1.00 90.81 87 MET A O 1
ATOM 728 N N . GLN A 1 88 ? 3.466 -10.843 -4.044 1.00 88.81 88 GLN A N 1
ATOM 729 C CA . GLN A 1 88 ? 3.931 -10.553 -2.681 1.00 88.81 88 GLN A CA 1
ATOM 730 C C . GLN A 1 88 ? 3.074 -11.238 -1.597 1.00 88.81 88 GLN A C 1
ATOM 732 O O . GLN A 1 88 ? 3.277 -11.004 -0.409 1.00 88.81 88 GLN A O 1
ATOM 737 N N . GLY A 1 89 ? 2.099 -12.071 -1.982 1.00 90.81 89 GLY A N 1
ATOM 738 C CA . GLY A 1 89 ? 1.204 -12.774 -1.056 1.00 90.81 89 GLY A CA 1
ATOM 739 C C . GLY A 1 89 ? 0.043 -11.930 -0.518 1.00 90.81 89 GLY A C 1
ATOM 740 O O . GLY A 1 89 ? -0.679 -12.385 0.369 1.00 90.81 89 GLY A O 1
ATOM 741 N N . LEU A 1 90 ? -0.172 -10.723 -1.048 1.00 91.31 90 LEU A N 1
ATOM 742 C CA . LEU A 1 90 ? -1.265 -9.836 -0.650 1.00 91.31 90 LEU A CA 1
ATOM 743 C C . LEU A 1 90 ? -2.420 -9.911 -1.647 1.00 91.31 90 LEU A C 1
ATOM 745 O O . LEU A 1 90 ? -2.247 -9.766 -2.856 1.00 91.31 90 LEU A O 1
ATOM 749 N N . ILE A 1 91 ? -3.631 -10.099 -1.131 1.00 92.62 91 ILE A N 1
ATOM 750 C CA . ILE A 1 91 ? -4.846 -10.140 -1.945 1.00 92.62 91 ILE A CA 1
ATOM 751 C C . ILE A 1 91 ? -5.513 -8.771 -1.860 1.00 92.62 91 ILE A C 1
ATOM 753 O O . ILE A 1 91 ? -6.117 -8.432 -0.846 1.00 92.62 91 ILE A O 1
ATOM 757 N N . VAL A 1 92 ? -5.399 -7.985 -2.932 1.00 91.62 92 VAL A N 1
ATOM 758 C CA . VAL A 1 92 ? -5.986 -6.641 -3.022 1.00 91.62 92 VAL A CA 1
ATOM 759 C C . VAL A 1 92 ? -6.911 -6.572 -4.244 1.00 91.62 92 VAL A C 1
ATOM 761 O O . VAL A 1 92 ? -6.460 -6.858 -5.356 1.00 91.62 92 VAL A O 1
ATOM 764 N N . PRO A 1 93 ? -8.199 -6.210 -4.082 1.00 92.62 93 PRO A N 1
ATOM 765 C CA . PRO A 1 93 ? -9.116 -6.043 -5.205 1.00 92.62 93 PRO A CA 1
ATOM 766 C C . PRO A 1 93 ? -8.810 -4.755 -5.981 1.00 92.62 93 PRO A C 1
ATOM 768 O O . PRO A 1 93 ? -8.397 -3.753 -5.404 1.00 92.62 93 PRO A O 1
ATOM 771 N N . GLU A 1 94 ? -9.083 -4.734 -7.288 1.00 91.69 94 GLU A N 1
ATOM 772 C CA . GLU A 1 94 ? -8.777 -3.573 -8.150 1.00 91.69 94 GLU A CA 1
ATOM 773 C C . GLU A 1 94 ? -9.513 -2.301 -7.729 1.00 91.69 94 GLU A C 1
ATOM 775 O O . GLU A 1 94 ? -8.982 -1.199 -7.850 1.00 91.69 94 GLU A O 1
ATOM 780 N N . ASN A 1 95 ? -10.718 -2.452 -7.179 1.00 91.94 95 ASN A N 1
ATOM 781 C CA . ASN A 1 95 ? -11.540 -1.339 -6.707 1.00 91.94 95 ASN A CA 1
ATOM 782 C C . ASN A 1 95 ? -10.866 -0.562 -5.565 1.00 91.94 95 ASN A C 1
ATOM 784 O O . ASN A 1 95 ? -11.089 0.639 -5.422 1.00 91.94 95 ASN A O 1
ATOM 788 N N . ALA A 1 96 ? -10.014 -1.232 -4.783 1.00 91.81 96 ALA A N 1
ATOM 789 C CA . ALA A 1 96 ? -9.274 -0.623 -3.685 1.00 91.81 96 ALA A CA 1
ATOM 790 C C . ALA A 1 96 ? -8.005 0.111 -4.150 1.00 91.81 96 ALA A C 1
ATOM 792 O O . ALA A 1 96 ? -7.431 0.877 -3.378 1.00 91.81 96 ALA A O 1
ATOM 793 N N . ILE A 1 97 ? -7.556 -0.106 -5.389 1.00 94.00 97 ILE A N 1
ATOM 794 C CA . ILE A 1 97 ? -6.301 0.440 -5.911 1.00 94.00 97 ILE A CA 1
ATOM 795 C C . ILE A 1 97 ? -6.569 1.768 -6.630 1.00 94.00 97 ILE A C 1
ATOM 797 O O . ILE A 1 97 ? -7.346 1.842 -7.590 1.00 94.00 97 ILE A O 1
ATOM 801 N N . ILE A 1 98 ? -5.885 2.820 -6.183 1.00 93.50 98 ILE A N 1
ATOM 802 C CA . ILE A 1 98 ? -5.884 4.150 -6.792 1.00 93.50 98 ILE A CA 1
ATOM 803 C C . ILE A 1 98 ? -4.509 4.392 -7.418 1.00 93.50 98 ILE A C 1
ATOM 805 O O . ILE A 1 98 ? -3.496 4.464 -6.717 1.00 93.50 98 ILE A O 1
ATOM 809 N N . LEU A 1 99 ? -4.501 4.515 -8.743 1.00 91.44 99 LEU A N 1
ATOM 810 C CA . LEU A 1 99 ? -3.325 4.875 -9.529 1.00 91.44 99 LEU A CA 1
ATOM 811 C C . LEU A 1 99 ? -3.002 6.373 -9.389 1.00 91.44 99 LEU A C 1
ATOM 813 O O . LEU A 1 99 ? -3.911 7.155 -9.096 1.00 91.44 99 LEU A O 1
ATOM 817 N N . PRO A 1 100 ? -1.739 6.779 -9.608 1.00 88.56 100 PRO A N 1
ATOM 818 C CA . PRO A 1 100 ? -1.398 8.190 -9.762 1.00 88.56 100 PRO A CA 1
ATOM 819 C C . PRO A 1 100 ? -2.122 8.796 -10.976 1.00 88.56 100 PRO A C 1
ATOM 821 O O . PRO A 1 100 ? -2.449 8.091 -11.929 1.00 88.56 100 PRO A O 1
ATOM 824 N N . GLU A 1 101 ? -2.365 10.110 -10.950 1.00 85.12 101 GLU A N 1
ATOM 825 C CA . GLU A 1 101 ? -3.060 10.821 -12.039 1.00 85.12 101 GLU A CA 1
ATOM 826 C C . GLU A 1 101 ? -2.280 10.775 -13.360 1.00 85.12 101 GLU A C 1
ATOM 828 O O . GLU A 1 101 ? -2.864 10.743 -14.443 1.00 85.12 101 GLU A O 1
ATOM 833 N N . LYS A 1 102 ? -0.948 10.748 -13.270 1.00 87.62 102 LYS A N 1
ATOM 834 C CA . LYS A 1 102 ? -0.050 10.682 -14.421 1.00 87.62 102 LYS A CA 1
ATOM 835 C C . LYS A 1 102 ? 0.121 9.224 -14.849 1.00 87.62 102 LYS A C 1
ATOM 837 O O . LYS A 1 102 ? 0.662 8.407 -14.104 1.00 87.62 102 LYS A O 1
ATOM 842 N N . ALA A 1 103 ? -0.319 8.911 -16.065 1.00 86.81 103 ALA A N 1
ATOM 843 C CA . ALA A 1 103 ? -0.117 7.596 -16.658 1.00 86.81 103 ALA A CA 1
ATOM 844 C C . ALA A 1 103 ? 1.381 7.325 -16.854 1.00 86.81 103 ALA A C 1
ATOM 846 O O . ALA A 1 103 ? 2.104 8.137 -17.433 1.00 86.81 103 ALA A O 1
ATOM 847 N N . ILE A 1 104 ? 1.840 6.167 -16.385 1.00 88.19 104 ILE A N 1
ATOM 848 C CA . ILE A 1 104 ? 3.213 5.705 -16.583 1.00 88.19 104 ILE A CA 1
ATOM 849 C C . ILE A 1 104 ? 3.190 4.704 -17.733 1.00 88.19 104 ILE A C 1
ATOM 851 O O . ILE A 1 104 ? 2.478 3.697 -17.669 1.00 88.19 104 ILE A O 1
ATOM 855 N N . SER A 1 105 ? 3.954 5.005 -18.778 1.00 88.94 105 SER A N 1
ATOM 856 C CA . SER A 1 105 ? 4.032 4.193 -19.992 1.00 88.94 105 SER A CA 1
ATOM 857 C C . SER A 1 105 ? 5.485 3.841 -20.286 1.00 88.94 105 SER A C 1
ATOM 859 O O . SER A 1 105 ? 6.372 4.661 -20.052 1.00 88.94 105 SER A O 1
ATOM 861 N N . GLY A 1 106 ? 5.709 2.634 -20.790 1.00 83.50 106 GLY A N 1
ATOM 862 C CA . GLY A 1 106 ? 6.999 2.157 -21.289 1.00 83.50 106 GLY A CA 1
ATOM 863 C C . GLY A 1 106 ? 6.884 1.683 -22.742 1.00 83.50 106 GLY A C 1
ATOM 864 O O . GLY A 1 106 ? 5.787 1.717 -23.309 1.00 83.50 106 GLY A O 1
ATOM 865 N N . PRO A 1 107 ? 7.986 1.246 -23.368 1.00 78.62 107 PRO A N 1
ATOM 866 C CA . PRO A 1 107 ? 9.234 0.795 -22.764 1.00 78.62 107 PRO A CA 1
ATOM 867 C C . PRO A 1 107 ? 10.352 1.831 -22.939 1.00 78.62 107 PRO A C 1
ATOM 869 O O . PRO A 1 107 ? 10.799 2.105 -24.048 1.00 78.62 107 PRO A O 1
ATOM 872 N N . ASP A 1 108 ? 10.807 2.412 -21.832 1.00 84.50 108 ASP A N 1
ATOM 873 C CA . ASP A 1 108 ? 11.950 3.326 -21.819 1.00 84.50 108 ASP A CA 1
ATOM 874 C C . ASP A 1 108 ? 12.906 2.901 -20.707 1.00 84.50 108 ASP A C 1
ATOM 876 O O . ASP A 1 108 ? 12.521 2.854 -19.535 1.00 84.50 108 ASP A O 1
ATOM 880 N N . ILE A 1 109 ? 14.152 2.602 -21.070 1.00 82.88 109 ILE A N 1
ATOM 881 C CA . ILE A 1 109 ? 15.224 2.212 -20.141 1.00 82.88 109 ILE A CA 1
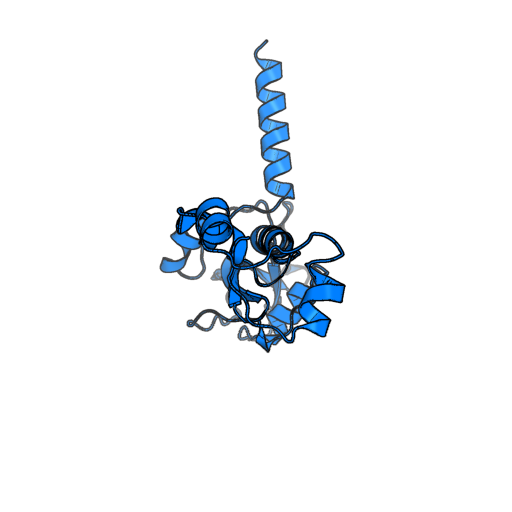ATOM 882 C C . ILE A 1 109 ? 15.415 3.291 -19.070 1.00 82.88 109 ILE A C 1
ATOM 884 O O . ILE A 1 109 ? 15.783 2.992 -17.936 1.00 82.88 109 ILE A O 1
ATOM 888 N N . SER A 1 110 ? 15.103 4.554 -19.382 1.00 85.00 110 SER A N 1
ATOM 889 C CA . SER A 1 110 ? 15.212 5.646 -18.419 1.00 85.00 110 SER A CA 1
ATOM 890 C C . SER A 1 110 ? 14.312 5.454 -17.196 1.00 85.00 110 SER A C 1
ATOM 892 O O . SER A 1 110 ? 14.651 5.986 -16.140 1.00 85.00 110 SER A O 1
ATOM 894 N N . ILE A 1 111 ? 13.201 4.716 -17.320 1.00 85.56 111 ILE A N 1
ATOM 895 C CA . ILE A 1 111 ? 12.205 4.454 -16.266 1.00 85.56 111 ILE A CA 1
ATOM 896 C C . ILE A 1 111 ? 12.628 3.274 -15.376 1.00 85.56 111 ILE A C 1
ATOM 898 O O . ILE A 1 111 ? 12.071 3.082 -14.291 1.00 85.56 111 ILE A O 1
ATOM 902 N N . GLU A 1 112 ? 13.638 2.514 -15.795 1.00 86.62 112 GLU A N 1
ATOM 903 C CA . GLU A 1 112 ? 14.152 1.396 -15.021 1.00 86.62 112 GLU A CA 1
ATOM 904 C C . GLU A 1 112 ? 14.615 1.846 -13.638 1.00 86.62 112 GLU A C 1
ATOM 906 O O . GLU A 1 112 ? 15.189 2.926 -13.459 1.00 86.62 112 GLU A O 1
ATOM 911 N N . ASN A 1 113 ? 14.343 1.011 -12.636 1.00 86.81 113 ASN A N 1
ATOM 912 C CA . ASN A 1 113 ? 14.666 1.290 -11.248 1.00 86.81 113 ASN A CA 1
ATOM 913 C C . ASN A 1 113 ? 14.036 2.574 -10.690 1.00 86.81 113 ASN A C 1
ATOM 915 O O . ASN A 1 113 ? 14.447 3.021 -9.622 1.00 86.81 113 ASN A O 1
ATOM 919 N N . ARG A 1 114 ? 13.033 3.173 -11.335 1.00 89.88 114 ARG A N 1
ATOM 920 C CA . ARG A 1 114 ? 12.353 4.339 -10.763 1.00 89.88 114 ARG A CA 1
ATOM 921 C C . ARG A 1 114 ? 11.199 3.958 -9.855 1.00 89.88 114 ARG A C 1
ATOM 923 O O . ARG A 1 114 ? 10.541 2.930 -10.035 1.00 89.88 114 ARG A O 1
ATOM 930 N N . GLU A 1 115 ? 10.955 4.834 -8.889 1.00 90.75 115 GLU A N 1
ATOM 931 C CA . GLU A 1 115 ? 9.905 4.683 -7.891 1.00 90.75 115 GLU A CA 1
ATOM 932 C C . GLU A 1 115 ? 8.694 5.568 -8.169 1.00 90.75 115 GLU A C 1
ATOM 934 O O . GLU A 1 115 ? 8.797 6.698 -8.646 1.00 90.75 115 GLU A O 1
ATOM 939 N N . PHE A 1 116 ? 7.532 5.063 -7.790 1.00 92.06 116 PHE A N 1
ATOM 940 C CA . PHE A 1 116 ? 6.313 5.842 -7.635 1.00 92.06 116 PHE A CA 1
ATOM 941 C C . PHE A 1 116 ? 5.485 5.244 -6.499 1.00 92.06 116 PHE A C 1
ATOM 943 O O . PHE A 1 116 ? 5.764 4.140 -6.025 1.00 92.06 116 PHE A O 1
ATOM 950 N N . TYR A 1 117 ? 4.463 5.959 -6.034 1.00 92.50 117 TYR A N 1
ATOM 951 C CA . TYR A 1 117 ? 3.545 5.419 -5.036 1.00 92.50 117 TYR A CA 1
ATOM 952 C C . TYR A 1 117 ? 2.156 5.180 -5.616 1.00 92.50 117 TYR A C 1
ATOM 954 O O . TYR A 1 117 ? 1.695 5.851 -6.538 1.00 92.50 117 TYR A O 1
ATOM 962 N N . VAL A 1 118 ? 1.473 4.214 -5.019 1.00 93.25 118 VAL A N 1
ATOM 963 C CA . VAL A 1 118 ? 0.074 3.883 -5.285 1.00 93.25 118 VAL A CA 1
ATOM 964 C C . VAL A 1 118 ? -0.684 4.024 -3.979 1.00 93.25 118 VAL A C 1
ATOM 966 O O . VAL A 1 118 ? -0.152 3.707 -2.914 1.00 93.25 118 VAL A O 1
ATOM 969 N N . THR A 1 119 ? -1.929 4.490 -4.039 1.00 94.56 119 THR A N 1
ATOM 970 C CA . THR A 1 119 ? -2.774 4.560 -2.843 1.00 94.56 119 THR A CA 1
ATOM 971 C C . THR A 1 119 ? -3.738 3.379 -2.818 1.00 94.56 119 THR A C 1
ATOM 973 O O . THR A 1 119 ? -4.514 3.183 -3.750 1.00 94.56 119 THR A O 1
ATOM 976 N N . VAL A 1 120 ? -3.710 2.601 -1.741 1.00 94.00 120 VAL A N 1
ATOM 977 C CA . VAL A 1 120 ? -4.626 1.483 -1.492 1.00 94.00 120 VAL A CA 1
ATOM 978 C C . VAL A 1 120 ? -5.646 1.901 -0.440 1.00 94.00 120 VAL A C 1
ATOM 980 O O . VAL A 1 120 ? -5.277 2.420 0.614 1.00 94.00 120 VAL A O 1
ATOM 983 N N . LYS A 1 121 ? -6.931 1.679 -0.720 1.00 93.81 121 LYS A N 1
ATOM 984 C CA . LYS A 1 121 ? -8.020 1.880 0.239 1.00 93.81 121 LYS A CA 1
ATOM 985 C C . LYS A 1 121 ? -8.253 0.620 1.069 1.00 93.81 121 LYS A C 1
ATOM 987 O O . LYS A 1 121 ? -8.350 -0.472 0.517 1.00 93.81 121 LYS A O 1
ATOM 992 N N . ILE A 1 122 ? -8.415 0.782 2.375 1.00 90.25 122 ILE A N 1
ATOM 993 C CA . ILE A 1 122 ? -8.859 -0.273 3.290 1.00 90.25 122 ILE A CA 1
ATOM 994 C C . ILE A 1 122 ? -10.275 0.096 3.734 1.00 90.25 122 ILE A C 1
ATOM 996 O O . ILE A 1 122 ? -10.503 1.210 4.201 1.00 90.25 122 ILE A O 1
ATOM 1000 N N . ASN A 1 123 ? -11.234 -0.814 3.531 1.00 87.31 123 ASN A N 1
ATOM 1001 C CA . ASN A 1 123 ? -12.643 -0.650 3.926 1.00 87.31 123 ASN A CA 1
ATOM 1002 C C . ASN A 1 123 ? -13.282 0.695 3.512 1.00 87.31 123 ASN A C 1
ATOM 1004 O O . ASN A 1 123 ? -14.109 1.236 4.240 1.00 87.31 123 ASN A O 1
ATOM 1008 N N . ASP A 1 124 ? -12.852 1.262 2.378 1.00 85.31 124 ASP A N 1
ATOM 1009 C CA . ASP A 1 124 ? -13.248 2.585 1.865 1.00 85.31 124 ASP A CA 1
ATOM 1010 C C . ASP A 1 124 ? -13.035 3.781 2.815 1.00 85.31 124 ASP A C 1
ATOM 1012 O O . ASP A 1 124 ? -13.416 4.906 2.484 1.00 85.31 124 ASP A O 1
ATOM 1016 N N . HIS A 1 125 ? -12.362 3.573 3.948 1.00 85.44 125 HIS A N 1
ATOM 1017 C CA . HIS A 1 125 ? -12.153 4.577 4.984 1.00 85.44 125 HIS A CA 1
ATOM 1018 C C . HIS A 1 125 ? -10.678 4.982 5.067 1.00 85.44 125 HIS A C 1
ATOM 1020 O O . HIS A 1 125 ? -10.341 6.157 4.898 1.00 85.44 125 HIS A O 1
ATOM 1026 N N . GLU A 1 126 ? -9.776 4.014 5.242 1.00 89.44 126 GLU A N 1
ATOM 1027 C CA . GLU A 1 126 ? -8.346 4.290 5.355 1.00 89.44 126 GLU A CA 1
ATOM 1028 C C . GLU A 1 126 ? -7.648 4.264 3.992 1.00 89.44 126 GLU A C 1
ATOM 1030 O O . GLU A 1 126 ? -8.005 3.501 3.093 1.00 89.44 126 GLU A O 1
ATOM 1035 N N . LYS A 1 127 ? -6.619 5.100 3.837 1.00 92.56 127 LYS A N 1
ATOM 1036 C CA . LYS A 1 127 ? -5.789 5.176 2.631 1.00 92.56 127 LYS A CA 1
ATOM 1037 C C . LYS A 1 127 ? -4.333 4.954 3.010 1.00 92.56 127 LYS A C 1
ATOM 1039 O O . LYS A 1 127 ? -3.812 5.656 3.872 1.00 92.56 127 LYS A O 1
ATOM 1044 N N . VAL A 1 128 ? -3.676 4.016 2.338 1.00 92.38 128 VAL A N 1
ATOM 1045 C CA . VAL A 1 128 ? -2.263 3.689 2.558 1.00 92.38 128 VAL A CA 1
ATOM 1046 C C . VAL A 1 128 ? -1.487 3.910 1.275 1.00 92.38 128 VAL A C 1
ATOM 1048 O O . VAL A 1 128 ? -1.895 3.443 0.215 1.00 92.38 128 VAL A O 1
ATOM 1051 N N . LYS A 1 129 ? -0.361 4.616 1.373 1.00 93.69 129 LYS A N 1
ATOM 1052 C CA . LYS A 1 129 ? 0.573 4.790 0.260 1.00 93.69 129 LYS A CA 1
ATOM 1053 C C . LYS A 1 129 ? 1.556 3.622 0.251 1.00 93.69 129 LYS A C 1
ATOM 1055 O O . LYS A 1 129 ? 2.198 3.358 1.263 1.00 93.69 129 LYS A O 1
ATOM 1060 N N . VAL A 1 130 ? 1.661 2.945 -0.886 1.00 92.31 130 VAL A N 1
ATOM 1061 C CA . VAL A 1 130 ? 2.544 1.793 -1.103 1.00 92.31 130 VAL A CA 1
ATOM 1062 C C . VAL A 1 130 ? 3.595 2.168 -2.138 1.00 92.31 130 VAL A C 1
ATOM 1064 O O . VAL A 1 130 ? 3.256 2.716 -3.191 1.00 92.31 130 VAL A O 1
ATOM 1067 N N . ARG A 1 131 ? 4.864 1.860 -1.850 1.00 91.75 131 ARG A N 1
ATOM 1068 C CA . ARG A 1 131 ? 5.975 2.097 -2.778 1.00 91.75 131 ARG A CA 1
ATOM 1069 C C . ARG A 1 131 ? 5.992 1.042 -3.877 1.00 91.75 131 ARG A C 1
ATOM 1071 O O . ARG A 1 131 ? 5.910 -0.159 -3.611 1.00 91.75 131 ARG A O 1
ATOM 1078 N N . CYS A 1 132 ? 6.130 1.507 -5.108 1.00 91.62 132 CYS A N 1
ATOM 1079 C CA . CYS A 1 132 ? 6.216 0.687 -6.302 1.00 91.62 132 CYS A CA 1
ATOM 1080 C C . CYS A 1 132 ? 7.484 1.047 -7.065 1.00 91.62 132 CYS A C 1
ATOM 1082 O O . CYS A 1 132 ? 7.810 2.223 -7.219 1.00 91.62 132 CYS A O 1
ATOM 1084 N N . LYS A 1 133 ? 8.171 0.031 -7.575 1.00 90.81 133 LYS A N 1
ATOM 1085 C CA . LYS A 1 133 ? 9.361 0.178 -8.402 1.00 90.81 133 LYS A CA 1
ATOM 1086 C C . LYS A 1 133 ? 9.183 -0.571 -9.699 1.00 90.81 133 LYS A C 1
ATOM 1088 O O . LYS A 1 133 ? 8.723 -1.715 -9.693 1.00 90.81 133 LYS A O 1
ATOM 1093 N N . ILE A 1 134 ? 9.565 0.073 -10.787 1.00 91.50 134 ILE A N 1
ATOM 1094 C CA . ILE A 1 134 ? 9.514 -0.526 -12.114 1.00 91.50 134 ILE A CA 1
ATOM 1095 C C . ILE A 1 134 ? 10.802 -1.300 -12.352 1.00 91.50 134 ILE A C 1
ATOM 1097 O O . ILE A 1 134 ? 11.894 -0.808 -12.072 1.00 91.50 134 ILE A O 1
ATOM 1101 N N . HIS A 1 135 ? 10.626 -2.526 -12.826 1.00 90.44 135 HIS A N 1
ATOM 1102 C CA . HIS A 1 135 ? 11.692 -3.400 -13.261 1.00 90.44 135 HIS A CA 1
ATOM 1103 C C . HIS A 1 135 ? 11.329 -3.975 -14.626 1.00 90.44 135 HIS A C 1
ATOM 1105 O O . HIS A 1 135 ? 10.277 -4.599 -14.794 1.00 90.44 135 HIS A O 1
ATOM 1111 N N . GLN A 1 136 ? 12.173 -3.739 -15.608 1.00 89.50 136 GLN A N 1
ATOM 1112 C CA . GLN A 1 136 ? 11.980 -4.193 -16.967 1.00 89.50 136 GLN A CA 1
ATOM 1113 C C . GLN A 1 136 ? 12.477 -5.624 -17.101 1.00 89.50 136 GLN A C 1
ATOM 1115 O O . GLN A 1 136 ? 13.486 -6.031 -16.535 1.00 89.50 136 GLN A O 1
ATOM 1120 N N . TYR A 1 137 ? 11.706 -6.402 -17.840 1.00 89.12 137 TYR A N 1
ATOM 1121 C CA . TYR A 1 137 ? 11.943 -7.798 -18.118 1.00 89.12 137 TYR A CA 1
ATOM 1122 C C . TYR A 1 137 ? 11.965 -7.997 -19.627 1.00 89.12 137 TYR A C 1
ATOM 1124 O O . TYR A 1 137 ? 11.094 -7.510 -20.352 1.00 89.12 137 TYR A O 1
ATOM 1132 N N . THR A 1 138 ? 12.942 -8.761 -20.081 1.00 89.19 138 THR A N 1
ATOM 1133 C CA . THR A 1 138 ? 13.055 -9.234 -21.456 1.00 89.19 138 THR A CA 1
ATOM 1134 C C . THR A 1 138 ? 13.378 -10.722 -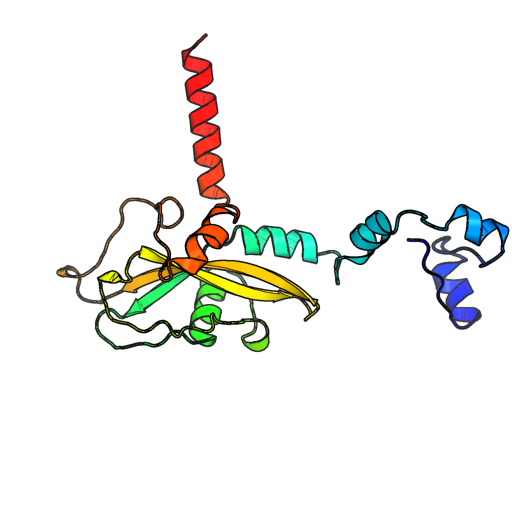21.422 1.00 89.19 138 THR A C 1
ATOM 1136 O O . THR A 1 138 ? 13.863 -11.237 -20.414 1.00 89.19 138 THR A O 1
ATOM 1139 N N . SER A 1 139 ? 13.044 -11.427 -22.499 1.00 88.25 139 SER A N 1
ATOM 1140 C CA . SER A 1 139 ? 13.405 -12.843 -22.647 1.00 88.25 139 SER A CA 1
ATOM 1141 C C . SER A 1 139 ? 14.831 -13.024 -23.173 1.00 88.25 139 SER A C 1
ATOM 1143 O O . SER A 1 139 ? 15.382 -14.113 -23.039 1.00 88.25 139 SER A O 1
ATOM 1145 N N . ASP A 1 140 ? 15.417 -11.973 -23.755 1.00 88.75 140 ASP A N 1
ATOM 1146 C CA . ASP A 1 140 ? 16.758 -11.999 -24.333 1.00 88.75 140 ASP A CA 1
ATOM 1147 C C . ASP A 1 140 ? 17.823 -11.887 -23.223 1.00 88.75 140 ASP A C 1
ATOM 1149 O O . ASP A 1 140 ? 17.928 -10.830 -22.594 1.00 88.75 140 ASP A O 1
ATOM 1153 N N . PRO A 1 141 ? 18.668 -12.914 -22.996 1.00 85.44 141 PRO A N 1
ATOM 1154 C CA . PRO A 1 141 ? 19.630 -12.915 -21.888 1.00 85.44 141 PRO A CA 1
ATOM 1155 C C . PRO A 1 141 ? 20.653 -11.773 -21.947 1.00 85.44 141 PRO A C 1
ATOM 1157 O O . PRO A 1 141 ? 21.115 -11.296 -20.919 1.00 85.44 141 PRO A O 1
ATOM 1160 N N . GLU A 1 142 ? 21.006 -11.305 -23.149 1.00 86.31 142 GLU A N 1
ATOM 1161 C CA . GLU A 1 142 ? 21.968 -10.207 -23.338 1.00 86.31 142 GLU A CA 1
ATOM 1162 C C . GLU A 1 142 ? 21.416 -8.840 -22.910 1.00 86.31 142 GLU A C 1
ATOM 1164 O O . GLU A 1 142 ? 22.179 -7.920 -22.617 1.00 86.31 142 GLU A O 1
ATOM 1169 N N . ARG A 1 143 ? 20.089 -8.693 -22.902 1.00 83.88 143 ARG A N 1
ATOM 1170 C CA . ARG A 1 143 ? 19.388 -7.453 -22.549 1.00 83.88 143 ARG A CA 1
ATOM 1171 C C . ARG A 1 143 ? 18.787 -7.512 -21.147 1.00 83.88 143 ARG A C 1
ATOM 1173 O O . ARG A 1 143 ? 18.172 -6.538 -20.711 1.00 83.88 143 ARG A O 1
ATOM 1180 N N . GLU A 1 144 ? 18.933 -8.641 -20.455 1.00 84.69 144 GLU A N 1
ATOM 1181 C CA . GLU A 1 144 ? 18.406 -8.823 -19.112 1.00 84.69 144 GLU A CA 1
ATOM 1182 C C . GLU A 1 144 ? 19.156 -7.930 -18.120 1.00 84.69 144 GLU A C 1
ATOM 1184 O O . GLU A 1 144 ? 20.381 -7.962 -17.997 1.00 84.69 144 GLU A O 1
ATOM 1189 N N . ILE A 1 145 ? 18.397 -7.114 -17.391 1.00 82.69 145 ILE A N 1
ATOM 1190 C CA . ILE A 1 145 ? 18.948 -6.210 -16.389 1.00 82.69 145 ILE A CA 1
ATOM 1191 C C . ILE A 1 145 ? 18.989 -6.961 -15.060 1.00 82.69 145 ILE A C 1
ATOM 1193 O O . ILE A 1 145 ? 17.987 -7.062 -14.351 1.00 82.69 145 ILE A O 1
ATOM 1197 N N . ILE A 1 146 ? 20.157 -7.504 -14.726 1.00 83.31 146 ILE A N 1
ATOM 1198 C CA . ILE A 1 146 ? 20.371 -8.242 -13.480 1.00 83.31 146 ILE A CA 1
ATOM 1199 C C . ILE A 1 146 ? 20.998 -7.313 -12.445 1.00 83.31 146 ILE A C 1
ATOM 1201 O O . ILE A 1 146 ? 22.008 -6.655 -12.691 1.00 83.31 146 ILE A O 1
ATOM 1205 N N . TYR A 1 147 ? 20.397 -7.290 -11.261 1.00 82.50 147 TYR A N 1
ATOM 1206 C CA . TYR A 1 147 ? 20.926 -6.592 -10.099 1.00 82.50 147 TYR A CA 1
ATOM 1207 C C . TYR A 1 147 ? 21.458 -7.602 -9.088 1.00 82.50 147 TYR A C 1
ATOM 1209 O O . TYR A 1 147 ? 20.746 -8.538 -8.731 1.00 82.50 147 TYR A O 1
ATOM 1217 N N . ASP A 1 148 ? 22.682 -7.380 -8.614 1.00 81.56 148 ASP A N 1
ATOM 1218 C CA . ASP A 1 148 ? 23.312 -8.199 -7.569 1.00 81.56 148 ASP A CA 1
ATOM 1219 C C . ASP A 1 148 ? 22.670 -7.936 -6.194 1.00 81.56 148 ASP A C 1
ATOM 1221 O O . ASP A 1 148 ? 22.412 -8.826 -5.388 1.00 81.56 148 ASP A O 1
ATOM 1225 N N . THR A 1 149 ? 22.303 -6.677 -5.965 1.00 82.69 149 THR A N 1
ATOM 1226 C CA . THR A 1 149 ? 21.640 -6.219 -4.748 1.00 82.69 149 THR A CA 1
ATOM 1227 C C . THR A 1 149 ? 20.123 -6.451 -4.822 1.00 82.69 149 THR A C 1
ATOM 1229 O O . THR A 1 149 ? 19.509 -6.315 -5.887 1.00 82.69 149 THR A O 1
ATOM 1232 N N . PRO A 1 150 ? 19.443 -6.754 -3.705 1.00 82.56 150 PRO A N 1
ATOM 1233 C CA . PRO A 1 150 ? 17.993 -6.851 -3.703 1.00 82.56 150 PRO A CA 1
ATOM 1234 C C . PRO A 1 150 ? 17.307 -5.500 -3.964 1.00 82.56 150 PRO A C 1
ATOM 1236 O O . PRO A 1 150 ? 17.743 -4.426 -3.553 1.00 82.56 150 PRO A O 1
ATOM 1239 N N . TYR A 1 151 ? 16.138 -5.567 -4.606 1.00 79.69 151 TYR A N 1
ATOM 1240 C CA . TYR A 1 151 ? 15.390 -4.398 -5.089 1.00 79.69 151 TYR A CA 1
ATOM 1241 C C . TYR A 1 151 ? 15.022 -3.361 -4.016 1.00 79.69 151 TYR A C 1
ATOM 1243 O O . TYR A 1 151 ? 14.811 -2.199 -4.359 1.00 79.69 151 TYR A O 1
ATOM 1251 N N . TYR A 1 152 ? 14.920 -3.782 -2.754 1.00 81.94 152 TYR A N 1
ATOM 1252 C CA . TYR A 1 152 ? 14.515 -2.952 -1.620 1.00 81.94 152 TYR A CA 1
ATOM 1253 C C . TYR A 1 152 ? 15.659 -2.140 -0.985 1.00 81.94 152 TYR A C 1
ATOM 1255 O O . TYR A 1 152 ? 15.373 -1.284 -0.149 1.00 81.94 152 TYR A O 1
ATOM 1263 N N . GLN A 1 153 ? 16.922 -2.401 -1.344 1.00 81.19 153 GLN A N 1
ATOM 1264 C CA . GLN A 1 153 ? 18.089 -1.652 -0.846 1.00 81.19 153 GLN A CA 1
ATOM 1265 C C . GLN A 1 153 ? 18.496 -0.501 -1.777 1.00 81.19 153 GLN A C 1
ATOM 1267 O O . GLN A 1 153 ? 19.071 0.488 -1.330 1.00 81.19 153 GLN A O 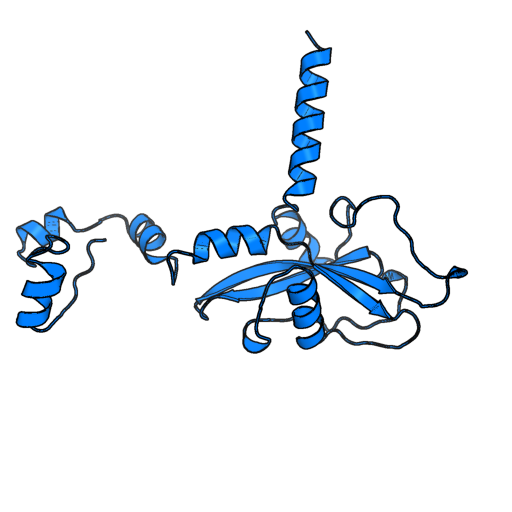1
ATOM 1272 N N . PHE A 1 154 ? 18.184 -0.597 -3.069 1.00 73.19 154 PHE A N 1
ATOM 1273 C CA . PHE A 1 154 ? 18.544 0.436 -4.037 1.00 73.19 154 PHE A CA 1
ATOM 1274 C C . PHE A 1 154 ? 17.906 1.788 -3.708 1.00 73.19 154 PHE A C 1
ATOM 1276 O O . PHE A 1 154 ? 16.683 1.900 -3.615 1.00 73.19 154 PHE A O 1
ATOM 1283 N N . ALA A 1 155 ? 18.733 2.831 -3.644 1.00 67.06 155 ALA A N 1
ATOM 1284 C CA . ALA A 1 155 ? 18.272 4.211 -3.620 1.00 67.06 155 ALA A CA 1
ATOM 1285 C C . ALA A 1 155 ? 17.697 4.568 -4.995 1.00 67.06 155 ALA A C 1
ATOM 1287 O O . ALA A 1 155 ? 18.440 4.802 -5.949 1.00 67.06 155 ALA A O 1
ATOM 1288 N N . SER A 1 156 ? 16.373 4.564 -5.118 1.00 71.25 156 SER A N 1
ATOM 1289 C CA . SER A 1 156 ? 15.718 4.832 -6.393 1.00 71.25 156 SER A CA 1
ATOM 1290 C C . SER A 1 156 ? 15.083 6.214 -6.462 1.00 71.25 156 SER A C 1
ATOM 1292 O O . SER A 1 156 ? 14.487 6.722 -5.514 1.00 71.25 156 SER A O 1
ATOM 1294 N N . ARG A 1 157 ? 15.253 6.845 -7.625 1.00 85.50 157 ARG A N 1
ATOM 1295 C CA . ARG A 1 157 ? 14.711 8.165 -7.944 1.00 85.50 157 ARG A CA 1
ATOM 1296 C C . ARG A 1 157 ? 13.235 8.037 -8.306 1.00 85.50 157 ARG A C 1
ATOM 1298 O O . ARG A 1 157 ? 12.844 7.097 -9.001 1.00 85.50 157 ARG A O 1
ATOM 1305 N N . ALA A 1 158 ? 12.431 9.003 -7.887 1.00 89.06 158 ALA A N 1
ATOM 1306 C CA . ALA A 1 158 ? 11.039 9.085 -8.287 1.00 89.06 158 ALA A CA 1
ATOM 1307 C C . ALA A 1 158 ? 10.908 9.244 -9.815 1.00 89.06 158 ALA A C 1
ATOM 1309 O O . ALA A 1 158 ? 11.710 9.931 -10.461 1.00 89.06 158 ALA A O 1
ATOM 1310 N N . ILE A 1 159 ? 9.879 8.630 -10.402 1.00 88.69 159 ILE A N 1
ATOM 1311 C CA . ILE A 1 159 ? 9.484 8.867 -11.801 1.00 88.69 159 ILE A CA 1
ATOM 1312 C C . ILE A 1 159 ? 9.088 10.334 -11.968 1.00 88.69 159 ILE A C 1
ATOM 1314 O O . ILE A 1 159 ? 9.545 11.002 -12.896 1.00 88.69 159 ILE A O 1
ATOM 1318 N N . PHE A 1 160 ? 8.291 10.839 -11.026 1.00 87.50 160 PHE A N 1
ATOM 1319 C CA . PHE A 1 160 ? 7.857 12.226 -10.972 1.00 87.50 160 PHE A CA 1
ATOM 1320 C C . PHE A 1 160 ? 8.632 12.975 -9.882 1.00 87.50 160 PHE A C 1
ATOM 1322 O O . PHE A 1 160 ? 8.623 12.537 -8.733 1.00 87.50 160 PHE A O 1
ATOM 1329 N N . PRO A 1 161 ? 9.277 14.112 -10.195 1.00 86.38 161 PRO A N 1
ATOM 1330 C CA . PRO A 1 161 ? 10.033 14.880 -9.203 1.00 86.38 161 PRO A CA 1
ATOM 1331 C C . PRO A 1 161 ? 9.199 15.328 -7.992 1.00 86.38 161 PRO A C 1
ATOM 1333 O O . PRO A 1 161 ? 9.706 15.336 -6.877 1.00 86.38 161 PRO A O 1
ATOM 1336 N N . GLU A 1 162 ? 7.920 15.648 -8.211 1.00 87.94 162 GLU A N 1
ATOM 1337 C CA . GLU A 1 162 ? 6.956 16.076 -7.181 1.00 87.94 162 GLU A CA 1
ATOM 1338 C C . GLU A 1 162 ? 6.761 15.019 -6.080 1.00 87.94 162 GLU A C 1
ATOM 1340 O O . GLU A 1 162 ? 6.589 15.343 -4.907 1.00 87.94 162 GLU A O 1
ATOM 1345 N N . ASP A 1 163 ? 6.831 13.740 -6.447 1.00 86.44 163 ASP A N 1
ATOM 1346 C CA . ASP A 1 163 ? 6.542 12.628 -5.545 1.00 86.44 163 ASP A CA 1
ATOM 1347 C C . ASP A 1 163 ? 7.750 12.225 -4.685 1.00 86.44 163 ASP A C 1
ATOM 1349 O O . ASP A 1 163 ? 7.615 11.408 -3.771 1.00 86.44 163 ASP A O 1
ATOM 1353 N N . GLN A 1 164 ? 8.932 12.799 -4.941 1.00 87.00 164 GLN A N 1
ATOM 1354 C CA . GLN A 1 164 ? 10.171 12.439 -4.250 1.00 87.00 164 GLN A CA 1
ATOM 1355 C C . GLN A 1 164 ? 10.095 12.718 -2.743 1.00 87.00 164 GLN A C 1
ATOM 1357 O O . GLN A 1 164 ? 10.542 11.895 -1.946 1.00 87.00 164 GLN A O 1
ATOM 1362 N N . GLU A 1 165 ? 9.503 13.842 -2.335 1.00 87.44 165 GLU A N 1
ATOM 1363 C CA . GLU A 1 165 ? 9.360 14.198 -0.915 1.00 87.44 165 GLU A CA 1
ATOM 1364 C C . GLU A 1 165 ? 8.459 13.202 -0.177 1.00 87.44 165 GLU A C 1
ATOM 1366 O O . GLU A 1 165 ? 8.791 12.716 0.908 1.00 87.44 165 GLU A O 1
ATOM 1371 N N . ILE A 1 166 ? 7.343 12.829 -0.812 1.00 87.88 166 ILE A N 1
ATOM 1372 C CA . ILE A 1 166 ? 6.406 11.837 -0.282 1.00 87.88 166 ILE A CA 1
ATOM 1373 C C . ILE A 1 166 ? 7.110 10.490 -0.157 1.00 87.88 166 ILE A C 1
ATOM 1375 O O . ILE A 1 166 ? 7.028 9.857 0.895 1.00 87.88 166 ILE A O 1
ATOM 1379 N N . LEU A 1 167 ? 7.818 10.060 -1.202 1.00 85.75 167 LEU A N 1
ATOM 1380 C CA . LEU A 1 167 ? 8.550 8.801 -1.191 1.00 85.75 167 LEU A CA 1
ATOM 1381 C C . LEU A 1 167 ? 9.600 8.783 -0.085 1.00 85.75 167 LEU A C 1
ATOM 1383 O O . LEU A 1 167 ? 9.624 7.808 0.655 1.00 85.75 167 LEU A O 1
ATOM 1387 N N . ASN A 1 168 ? 10.370 9.854 0.114 1.00 86.38 168 ASN A N 1
ATOM 1388 C CA . ASN A 1 168 ? 11.381 9.932 1.174 1.00 86.38 168 ASN A CA 1
ATOM 1389 C C . ASN A 1 168 ? 10.779 9.798 2.586 1.00 86.38 168 ASN A C 1
ATOM 1391 O O . ASN A 1 168 ? 11.396 9.182 3.451 1.00 86.38 168 ASN A O 1
ATOM 1395 N N . SER A 1 169 ? 9.568 10.322 2.808 1.00 88.06 169 SER A N 1
ATOM 1396 C CA . SER A 1 169 ? 8.879 10.254 4.109 1.00 88.06 169 SER A CA 1
ATOM 1397 C C . SER A 1 169 ? 8.360 8.858 4.482 1.00 88.06 169 SER A C 1
ATOM 1399 O O . SER A 1 169 ? 8.101 8.582 5.653 1.00 88.06 169 SER A O 1
ATOM 1401 N N . LEU A 1 170 ? 8.175 7.972 3.498 1.00 85.44 170 LEU A N 1
ATOM 1402 C CA . LEU A 1 170 ? 7.608 6.646 3.733 1.00 85.44 170 LEU A CA 1
ATOM 1403 C C . LEU A 1 170 ? 8.600 5.718 4.470 1.00 85.44 170 LEU A C 1
ATOM 1405 O O . LEU A 1 170 ? 9.822 5.873 4.368 1.00 85.44 170 LEU A O 1
ATOM 1409 N N . PRO A 1 171 ? 8.111 4.707 5.202 1.00 86.56 171 PRO A N 1
ATOM 1410 C CA . PRO A 1 171 ? 8.991 3.724 5.816 1.00 86.56 171 PRO A CA 1
ATOM 1411 C C . PRO A 1 171 ? 9.674 2.857 4.748 1.00 86.56 171 PRO A C 1
ATOM 1413 O O . PRO A 1 171 ? 9.108 2.554 3.697 1.00 86.56 171 PRO A O 1
ATOM 1416 N N . ARG A 1 172 ? 10.921 2.456 5.015 1.00 82.94 172 ARG A N 1
ATOM 1417 C CA . ARG A 1 172 ? 11.647 1.479 4.191 1.00 82.94 172 ARG A CA 1
ATOM 1418 C C . ARG A 1 172 ? 11.140 0.060 4.440 1.00 82.94 172 ARG A C 1
ATOM 1420 O O . ARG A 1 172 ? 10.478 -0.218 5.441 1.00 82.94 172 ARG A O 1
ATOM 1427 N N . HIS A 1 173 ? 11.483 -0.836 3.515 1.00 85.75 173 HIS A N 1
ATOM 1428 C CA . HIS A 1 173 ? 11.164 -2.252 3.630 1.00 85.75 173 HIS A CA 1
ATOM 1429 C C . HIS A 1 173 ? 11.742 -2.838 4.922 1.00 85.75 173 HIS A C 1
ATOM 1431 O O . HIS A 1 173 ? 12.854 -2.498 5.330 1.00 85.75 173 HIS A O 1
ATOM 1437 N N . ARG A 1 174 ? 11.008 -3.767 5.543 1.00 82.75 174 ARG A N 1
ATOM 1438 C CA . ARG A 1 174 ? 11.389 -4.379 6.824 1.00 82.75 174 ARG A CA 1
ATOM 1439 C C . ARG A 1 174 ? 12.806 -4.964 6.817 1.00 82.75 174 ARG A C 1
ATOM 1441 O O . ARG A 1 174 ? 13.502 -4.834 7.815 1.00 82.75 174 ARG A O 1
ATOM 1448 N N . LEU A 1 175 ? 13.212 -5.601 5.715 1.00 83.19 175 LEU A N 1
ATOM 1449 C CA . LEU A 1 175 ? 14.534 -6.232 5.596 1.00 83.19 175 LEU A CA 1
ATOM 1450 C C . LEU A 1 175 ? 15.672 -5.209 5.490 1.00 83.19 175 LEU A C 1
ATOM 1452 O O . LEU A 1 175 ? 16.682 -5.384 6.154 1.00 83.19 175 LEU A O 1
ATOM 1456 N N . ALA A 1 176 ? 15.467 -4.108 4.760 1.00 81.31 176 ALA A N 1
ATOM 1457 C CA . ALA A 1 176 ? 16.475 -3.052 4.638 1.00 81.31 176 ALA A CA 1
ATOM 1458 C C . ALA A 1 176 ? 16.785 -2.392 5.993 1.00 81.31 176 ALA A C 1
ATOM 1460 O O . ALA A 1 176 ? 17.910 -1.999 6.265 1.00 81.31 176 ALA A O 1
ATOM 1461 N N . ASN A 1 177 ? 15.782 -2.282 6.870 1.00 73.69 177 ASN A N 1
ATOM 1462 C CA . ASN A 1 177 ? 15.982 -1.740 8.215 1.00 73.69 177 ASN A CA 1
ATOM 1463 C C . ASN A 1 177 ? 16.721 -2.700 9.153 1.00 73.69 177 ASN A C 1
ATOM 1465 O O . ASN A 1 177 ? 17.220 -2.250 10.179 1.00 73.69 177 ASN A O 1
ATOM 1469 N N . LYS A 1 178 ? 16.713 -4.007 8.867 1.00 70.00 178 LYS A N 1
ATOM 1470 C CA . LYS A 1 178 ? 17.394 -4.996 9.703 1.00 70.00 178 LYS A CA 1
ATOM 1471 C C . LYS A 1 178 ? 18.906 -4.882 9.517 1.00 70.00 178 LYS A C 1
ATOM 1473 O O . LYS A 1 178 ? 19.608 -4.731 10.499 1.00 70.00 178 LYS A O 1
ATOM 1478 N N . GLU A 1 179 ? 19.357 -4.832 8.270 1.00 66.00 179 GLU A N 1
ATOM 1479 C CA . GLU A 1 179 ? 20.781 -4.727 7.929 1.00 66.00 179 GLU A CA 1
ATOM 1480 C C . GLU A 1 179 ? 21.416 -3.455 8.499 1.00 66.00 179 GLU A C 1
ATOM 1482 O O . GLU A 1 179 ? 22.467 -3.530 9.108 1.00 66.00 179 GLU A O 1
ATOM 1487 N N . ILE A 1 180 ? 20.727 -2.308 8.432 1.00 71.06 180 ILE A N 1
ATOM 1488 C CA . ILE A 1 180 ? 21.223 -1.059 9.041 1.00 71.06 180 ILE A CA 1
ATOM 1489 C C . ILE A 1 180 ? 21.422 -1.206 10.558 1.00 71.06 180 ILE A C 1
ATOM 1491 O O . ILE A 1 180 ? 22.340 -0.616 11.118 1.00 71.06 180 ILE A O 1
ATOM 1495 N N . ARG A 1 181 ? 20.543 -1.949 11.245 1.00 64.50 181 ARG A N 1
ATOM 1496 C CA . ARG A 1 181 ? 20.685 -2.185 12.690 1.00 64.50 181 ARG A CA 1
ATOM 1497 C C . ARG A 1 181 ? 21.880 -3.082 12.972 1.00 64.50 181 ARG A C 1
ATOM 1499 O O . ARG A 1 181 ? 22.682 -2.712 13.817 1.00 64.50 181 ARG A O 1
ATOM 1506 N N . ASP A 1 182 ? 22.003 -4.174 12.222 1.00 70.19 182 ASP A N 1
ATOM 1507 C CA . ASP A 1 182 ? 23.110 -5.124 12.340 1.00 70.19 182 ASP A CA 1
ATOM 1508 C C . ASP A 1 182 ? 24.464 -4.404 12.075 1.00 70.19 182 ASP A C 1
ATOM 1510 O O . ASP A 1 182 ? 25.384 -4.512 12.878 1.00 70.19 182 ASP A O 1
ATOM 1514 N N . GLU A 1 183 ? 24.547 -3.539 11.051 1.00 68.69 183 GLU A N 1
ATOM 1515 C CA . GLU A 1 183 ? 25.724 -2.691 10.767 1.00 68.69 183 GLU A CA 1
ATOM 1516 C C . GLU A 1 183 ? 26.017 -1.669 11.879 1.00 68.69 183 GLU A C 1
ATOM 1518 O O . GLU A 1 183 ? 27.171 -1.350 12.159 1.00 68.69 183 GLU A O 1
ATOM 1523 N N . THR A 1 184 ? 24.983 -1.094 12.500 1.00 69.94 184 THR A N 1
ATOM 1524 C CA . THR A 1 184 ? 25.185 -0.118 13.584 1.00 69.94 184 THR A CA 1
ATOM 1525 C C . THR A 1 184 ? 25.731 -0.814 14.828 1.00 69.94 184 THR A C 1
ATOM 1527 O O . THR A 1 184 ? 26.625 -0.274 15.470 1.00 69.94 184 THR A O 1
ATOM 1530 N N . GLU A 1 185 ? 25.226 -2.005 15.152 1.00 67.44 185 GLU A N 1
ATOM 1531 C CA . GLU A 1 185 ? 25.665 -2.802 16.302 1.00 67.44 185 GLU A CA 1
ATOM 1532 C C . GLU A 1 185 ? 27.130 -3.254 16.141 1.00 67.44 185 GLU A C 1
ATOM 1534 O O . GLU A 1 185 ? 27.925 -2.989 17.041 1.00 67.44 185 GLU A O 1
ATOM 1539 N N . GLU A 1 186 ? 27.532 -3.764 14.969 1.00 66.62 186 GLU A N 1
ATOM 1540 C CA . GLU A 1 186 ? 28.932 -4.146 14.684 1.00 66.62 186 GLU A CA 1
ATOM 1541 C C . GLU A 1 186 ? 29.914 -2.966 14.836 1.00 66.62 186 GLU A C 1
ATOM 1543 O O . GLU A 1 186 ? 30.946 -3.085 15.491 1.00 66.62 186 GLU A O 1
ATOM 1548 N N . ASN A 1 187 ? 29.564 -1.776 14.332 1.00 64.94 187 ASN A N 1
ATOM 1549 C CA . ASN A 1 187 ? 30.426 -0.590 14.452 1.00 64.94 187 ASN A CA 1
ATOM 1550 C C . ASN A 1 187 ? 30.555 -0.051 15.890 1.00 64.94 187 ASN A C 1
ATOM 1552 O O . ASN A 1 187 ? 31.444 0.761 16.157 1.00 64.94 187 ASN A O 1
ATOM 1556 N N . THR A 1 188 ? 29.654 -0.434 16.801 1.00 67.06 188 THR A N 1
ATOM 1557 C CA . THR A 1 188 ? 29.728 -0.006 18.208 1.00 67.06 188 THR A CA 1
ATOM 1558 C C . THR A 1 188 ? 30.598 -0.949 19.040 1.00 67.06 188 THR A C 1
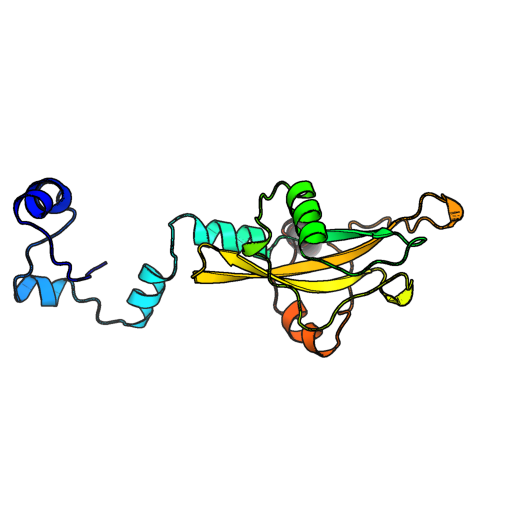ATOM 1560 O O . THR A 1 188 ? 31.207 -0.497 20.004 1.00 67.06 188 THR A O 1
ATOM 1563 N N . GLU A 1 189 ? 30.689 -2.224 18.653 1.00 61.34 189 GLU A N 1
ATOM 1564 C CA . GLU A 1 189 ? 31.529 -3.233 19.317 1.00 61.34 189 GLU A CA 1
ATOM 1565 C C . GLU A 1 189 ? 33.020 -3.086 18.961 1.00 61.34 189 GLU A C 1
ATOM 1567 O O . GLU A 1 189 ? 33.873 -3.368 19.795 1.00 61.34 189 GLU A O 1
ATOM 1572 N N . ASP A 1 190 ? 33.351 -2.556 17.780 1.00 58.62 190 ASP A N 1
ATOM 1573 C CA . ASP A 1 190 ? 34.741 -2.310 17.351 1.00 58.62 190 ASP A CA 1
ATOM 1574 C C . ASP A 1 190 ? 35.393 -1.054 17.986 1.00 58.62 190 ASP A C 1
ATOM 1576 O O . ASP A 1 190 ? 36.557 -0.740 17.712 1.00 58.62 190 ASP A O 1
ATOM 1580 N N . LEU A 1 191 ? 34.650 -0.302 18.809 1.00 57.19 191 LEU A N 1
ATOM 1581 C CA . LEU A 1 191 ? 35.104 0.929 19.477 1.00 57.19 191 LEU A CA 1
ATOM 1582 C C . LEU A 1 191 ? 35.308 0.782 21.001 1.00 57.19 191 LEU A C 1
ATOM 1584 O O . LEU A 1 191 ? 35.673 1.774 21.644 1.00 57.19 191 LEU A O 1
ATOM 1588 N N . GLU A 1 192 ? 35.113 -0.416 21.564 1.00 48.41 192 GLU A N 1
ATOM 1589 C CA . GLU A 1 192 ? 35.418 -0.775 22.966 1.00 48.41 192 GLU A CA 1
ATOM 1590 C C . GLU A 1 192 ? 36.656 -1.681 23.082 1.00 48.41 192 GLU A C 1
ATOM 1592 O O . GLU A 1 192 ? 37.421 -1.493 24.061 1.00 48.41 192 GLU A O 1
#

pLDDT: mean 84.43, std 10.86, range [48.41, 95.94]

Foldseek 3Di:
DLDDDDDDPVCCVPPDVVVVNDDDPDVVVSVVSPPPDPPVVCVVPVDPDPCVVVVLVVQLQDEFEQEDALVDKDKDALVSVQVRCVVVVHHADSVQKADDPDIDIDDDPVQAQAKDWIWGDDPVRDIHIHIYGYHYDDPDPVPHDDDPDDSQQDPHHHPDNVCRVVVVPTDGHPVNVVVVVVVVVVVVVVVD

Sequence (192 aa):
MGQKITLPSVKAYEKFILPKLAVYATPENIEKYLIQDIEDRKKLCAYSSQFVERTICVLSQCYLRLRMSLDVPWTIEKWHLRVCFRMQGLIVPENAIILPEKAISGPDISIENREFYVTVKINDHEKVKVRCKIHQYTSDPEREIIYDTPYYQFASRAIFPEDQEILNSLPRHRLANKEIRDETEENTEDLE